Protein AF-A0A5S9R4Y1-F1 (afdb_monomer)

Foldseek 3Di:
DDKDKDWPDPDWDDDPPDIDDDDPDFDKIKTKIFDADPVRHTPDMDIDIDGQEDLPPDPCFEEEEAEEVQVLVVLLVCCQACRHNVHAYFAQFDQPLLRHHYRYYHLDALCQLFPAALDLPLFHHLQKDFPPAALQQEPEEQSLQLLLQDPCVPPSRNHGNVCVQCLNGPDDDGQADNSSHGPDDDFQRWYAYSVDDPQQRIWGDHRPDTDRDPRGGDMAGAPQSSCVNSVSRVVVPDGLAYEYEHQCSLDVPHDDPVSVVVSVVSVVRNVVNVCVNPQQRAYEYEQAEAWAPQVLCPPPPDGRVNSLVSSVVSLVVCCVVQVDPVNVVSNYHYYYNYVQFDNVQAPGGRHGHPPRRSSSSNVRD

pLDDT: mean 88.61, std 14.56, range [38.16, 98.88]

Radius of gyration: 23.77 Å; Cα contacts (8 Å, |Δi|>4): 749; chains: 1; bounding box: 47×53×80 Å

Nearest PDB structures (foldseek):
  8gul-assembly1_B  TM=5.501E-01  e=2.894E-01  Vibrio campbellii ATCC BAA-1116
  8rha-assembly1_A  TM=4.706E-01  e=1.725E+00  Homo sapiens
  6xio-assembly1_A  TM=3.570E-01  e=9.320E-01  Methanosarcinales archaeon
  3tfo-assembly1_D  TM=3.916E-01  e=5.553E+00  Sinorhizobium meliloti 1021
  2fr0-assembly1_A  TM=3.056E-01  e=2.495E+00  Saccharopolyspora erythraea

Sequence (365 aa):
MEVVIAGPDSDSISDAEYWQYTPRNPGSFTLSITVKDRTGIALESASRPVFVLAVPSSSDLRHLSIGDSITRAGNYAEFAVVCVLGGKLVGTRTYDGGIISQEGRGGWTLNSYITRIARPEGGDSPFLFPLGVEGDKFLGNTSFWKDVTAADPRGYDYSGFQMIARGWRTMGNYHFNAQGYPNSPASGDVIVDPNLMAEEQWQQYNGSGWQVMMPPPNVEVSFAKYIDRYSSAFGGRGPTSISIMLGTVDFLSALSDESWSIYKTQLDAMISSIREWDPEVPIILIGSPSGAPAAMWADQKVDGADFDRRMLQHSQRLYGAFDTPECLANGIHVISFLGVVSGDNMADYVHPEVPEGHDQMGPWL

InterPro domains:
  IPR036514 SGNH hydrolase superfamily [G3DSA:3.40.50.1110] (157-364)

Structure (mmCIF, N/CA/C/O backbone):
data_AF-A0A5S9R4Y1-F1
#
_entry.id   AF-A0A5S9R4Y1-F1
#
loop_
_atom_site.group_PDB
_atom_site.id
_atom_site.type_symbol
_atom_site.label_atom_id
_atom_site.label_alt_id
_atom_site.label_comp_id
_atom_site.label_asym_id
_atom_site.label_entity_id
_atom_site.label_seq_id
_atom_site.pdbx_PDB_ins_code
_atom_site.Cartn_x
_atom_site.Cartn_y
_atom_site.Cartn_z
_atom_site.occupancy
_atom_site.B_iso_or_equiv
_atom_site.auth_seq_id
_atom_site.auth_comp_id
_atom_site.auth_asym_id
_atom_site.auth_atom_id
_atom_site.pdbx_PDB_model_num
ATOM 1 N N . MET A 1 1 ? -3.571 -18.741 49.446 1.00 43.94 1 MET A N 1
ATOM 2 C CA . MET A 1 1 ? -4.502 -17.949 48.627 1.00 43.94 1 MET A CA 1
ATOM 3 C C . MET A 1 1 ? -4.696 -18.769 47.379 1.00 43.94 1 MET A C 1
ATOM 5 O O . MET A 1 1 ? -3.696 -19.165 46.794 1.00 43.94 1 MET A O 1
ATOM 9 N N . GLU A 1 2 ? -5.926 -19.160 47.090 1.00 39.72 2 GLU A N 1
ATOM 10 C CA . GLU A 1 2 ? -6.240 -20.034 45.961 1.00 39.72 2 GLU A CA 1
ATOM 11 C C . GLU A 1 2 ? -6.931 -19.174 44.905 1.00 39.72 2 GLU A C 1
ATOM 13 O O . GLU A 1 2 ? -7.919 -18.500 45.207 1.00 39.72 2 GLU A O 1
ATOM 18 N N . VAL A 1 3 ? -6.377 -19.128 43.696 1.00 42.50 3 VAL A N 1
ATOM 19 C CA . VAL A 1 3 ? -7.008 -18.446 42.563 1.00 42.50 3 VAL A CA 1
ATOM 20 C C . VAL A 1 3 ? -7.790 -19.500 41.801 1.00 42.50 3 VAL A C 1
ATOM 22 O O . VAL A 1 3 ? -7.208 -20.441 41.269 1.00 42.50 3 VAL A O 1
ATOM 25 N N . VAL A 1 4 ? -9.112 -19.356 41.783 1.00 48.88 4 VAL A N 1
ATOM 26 C CA . VAL A 1 4 ? -10.004 -20.239 41.032 1.00 48.88 4 VAL A CA 1
ATOM 27 C C . VAL A 1 4 ? -10.490 -19.464 39.817 1.00 48.88 4 VAL A C 1
ATOM 29 O O . VAL A 1 4 ? -11.161 -18.438 39.952 1.00 48.88 4 VAL A O 1
ATOM 32 N N . ILE A 1 5 ? -10.134 -19.955 38.635 1.00 49.16 5 ILE A N 1
ATOM 33 C CA . ILE A 1 5 ? -10.644 -19.475 37.351 1.00 49.16 5 ILE A CA 1
ATOM 34 C C . ILE A 1 5 ? -11.661 -20.517 36.890 1.00 49.16 5 ILE A C 1
ATOM 36 O O . ILE A 1 5 ? -11.374 -21.709 36.912 1.00 49.16 5 ILE A O 1
ATOM 40 N N . ALA A 1 6 ? -12.875 -20.094 36.548 1.00 48.38 6 ALA A N 1
ATOM 41 C CA . ALA A 1 6 ? -13.934 -21.005 36.122 1.00 48.38 6 ALA A CA 1
ATOM 42 C C . ALA A 1 6 ? -14.500 -20.561 34.772 1.00 48.38 6 ALA A C 1
ATOM 44 O O . ALA A 1 6 ? -14.806 -19.384 34.577 1.00 48.38 6 ALA A O 1
ATOM 45 N N . GLY A 1 7 ? -14.629 -21.521 33.856 1.00 46.22 7 GLY A N 1
ATOM 46 C CA . GLY A 1 7 ? -15.339 -21.389 32.587 1.00 46.22 7 GLY A CA 1
ATOM 47 C C . 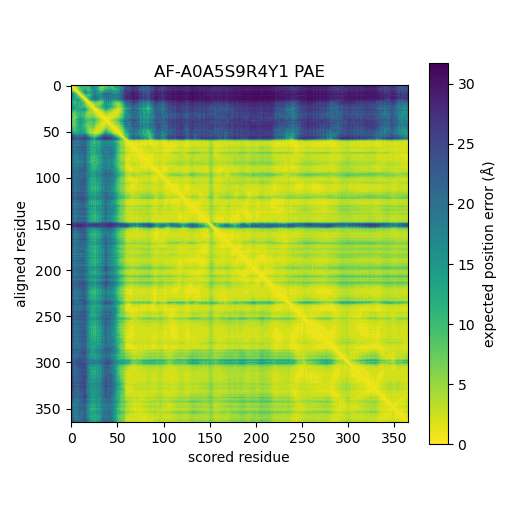GLY A 1 7 ? -16.581 -22.293 32.544 1.00 46.22 7 GLY A C 1
ATOM 48 O O . GLY A 1 7 ? -16.844 -23.016 33.506 1.00 46.22 7 GLY A O 1
ATOM 49 N N . PRO A 1 8 ? -17.352 -22.273 31.443 1.00 40.19 8 PRO A N 1
ATOM 50 C CA . PRO A 1 8 ? -18.592 -23.045 31.316 1.00 40.19 8 PRO A CA 1
ATOM 51 C C . PRO A 1 8 ? -18.390 -24.566 31.277 1.00 40.19 8 PRO A C 1
ATOM 53 O O . PRO A 1 8 ? -19.329 -25.297 31.575 1.00 40.19 8 PRO A O 1
ATOM 56 N N . ASP A 1 9 ? -17.186 -25.035 30.933 1.00 44.66 9 ASP A N 1
ATOM 57 C CA . ASP A 1 9 ? -16.875 -26.454 30.756 1.00 44.66 9 ASP A CA 1
ATOM 58 C C . ASP A 1 9 ? -15.723 -26.893 31.671 1.00 44.66 9 ASP A C 1
ATOM 60 O O . ASP A 1 9 ? -14.728 -26.187 31.837 1.00 44.66 9 ASP A O 1
ATOM 64 N N . SER A 1 10 ? -15.852 -28.090 32.242 1.00 43.75 10 SER A N 1
ATOM 65 C CA . SER A 1 10 ? -14.998 -28.682 33.285 1.00 43.75 10 SER A CA 1
ATOM 66 C C . SER A 1 10 ? -13.586 -29.118 32.853 1.00 43.75 10 SER A C 1
ATOM 68 O O . SER A 1 10 ? -12.909 -29.793 33.624 1.00 43.75 10 SER A O 1
ATOM 70 N N . ASP A 1 11 ? -13.134 -28.760 31.649 1.00 44.53 11 ASP A N 1
ATOM 71 C CA . ASP A 1 11 ? -11.927 -29.322 31.012 1.00 44.53 11 ASP A CA 1
ATOM 72 C C . ASP A 1 11 ? -10.751 -28.327 30.971 1.00 44.53 11 ASP A C 1
ATOM 74 O O . ASP A 1 11 ? -10.024 -28.223 29.982 1.00 44.53 11 ASP A O 1
ATOM 78 N N . SER A 1 12 ? -10.562 -27.550 32.032 1.00 47.06 12 SER A N 1
ATOM 79 C CA . SER A 1 12 ? -9.406 -26.664 32.168 1.00 47.06 12 SER A CA 1
ATOM 80 C C . SER A 1 12 ? -8.167 -27.407 32.669 1.00 47.06 12 SER A C 1
ATOM 82 O O . SER A 1 12 ? -8.218 -28.061 33.713 1.00 47.06 12 SER A O 1
ATOM 84 N N . ILE A 1 13 ? -7.036 -27.244 31.981 1.00 45.31 13 ILE A N 1
ATOM 85 C CA . ILE A 1 13 ? -5.726 -27.675 32.484 1.00 45.31 13 ILE A CA 1
ATOM 86 C C . ILE A 1 13 ? -5.200 -26.557 33.386 1.00 45.31 13 ILE A C 1
ATOM 88 O O . ILE A 1 13 ? -4.995 -25.434 32.925 1.00 45.31 13 ILE A O 1
ATOM 92 N N . SER A 1 14 ? -5.014 -26.856 34.671 1.00 42.84 14 SER A N 1
ATOM 93 C CA . SER A 1 14 ? -4.337 -25.960 35.606 1.00 42.84 14 SER A CA 1
ATOM 94 C C . SER A 1 14 ? -2.875 -26.384 35.737 1.00 42.84 14 SER A C 1
ATOM 96 O O . SER A 1 14 ? -2.596 -27.400 36.376 1.00 42.84 14 SER A O 1
ATOM 98 N N . ASP A 1 15 ? -1.955 -25.602 35.179 1.00 43.81 15 ASP A N 1
ATOM 99 C CA . ASP A 1 15 ? -0.564 -25.584 35.636 1.00 43.81 15 ASP A CA 1
ATOM 100 C C . ASP A 1 15 ? -0.350 -24.353 36.525 1.00 43.81 15 ASP A C 1
ATOM 102 O O . ASP A 1 15 ? -1.115 -23.389 36.480 1.00 43.81 15 ASP A O 1
ATOM 106 N N . ALA A 1 16 ? 0.670 -24.393 37.383 1.00 44.38 16 ALA A N 1
ATOM 107 C CA . ALA A 1 16 ? 0.873 -23.428 38.469 1.00 44.38 16 ALA A CA 1
ATOM 108 C C . ALA A 1 16 ? 1.059 -21.954 38.031 1.00 44.38 16 ALA A C 1
ATOM 110 O O . ALA A 1 16 ? 1.088 -21.077 38.894 1.00 44.38 16 ALA A O 1
ATOM 111 N N . GLU A 1 17 ? 1.170 -21.671 36.728 1.00 42.69 17 GLU A N 1
ATOM 112 C CA . GLU A 1 17 ? 1.500 -20.344 36.190 1.00 42.69 17 GLU A CA 1
ATOM 113 C C . GLU A 1 17 ? 0.505 -19.796 35.149 1.00 42.69 17 GLU A C 1
ATOM 115 O O . GLU A 1 17 ? 0.475 -18.586 34.939 1.00 42.69 17 GLU A O 1
ATOM 120 N N . TYR A 1 18 ? -0.341 -20.622 34.519 1.00 38.16 18 TYR A N 1
ATOM 121 C CA . TYR A 1 18 ? -1.322 -20.148 33.532 1.00 38.16 18 TYR A CA 1
ATOM 122 C C . TYR A 1 18 ? -2.533 -21.079 33.400 1.00 38.16 18 TYR A C 1
ATOM 124 O O . TYR A 1 18 ? -2.475 -22.272 33.695 1.00 38.16 18 TYR A O 1
ATOM 132 N N . TRP A 1 19 ? -3.646 -20.503 32.938 1.00 48.84 19 TRP A N 1
ATOM 133 C CA . TRP A 1 19 ? -4.876 -21.209 32.583 1.00 48.84 19 TRP A CA 1
ATOM 134 C C . TRP A 1 19 ? -5.124 -21.081 31.083 1.00 48.84 19 TRP A C 1
ATOM 136 O O . TRP A 1 19 ? -5.099 -19.976 30.545 1.00 48.84 19 TRP A O 1
ATOM 146 N N . GLN A 1 20 ? -5.409 -22.203 30.420 1.00 47.22 20 GLN A N 1
ATOM 147 C CA . GLN A 1 20 ? -5.766 -22.235 29.004 1.00 47.22 20 GLN A CA 1
ATOM 148 C C . GLN A 1 20 ? -7.175 -22.815 28.834 1.00 47.22 20 GLN A C 1
ATOM 150 O O . GLN A 1 20 ? -7.463 -23.924 29.283 1.00 47.22 20 GLN A O 1
ATOM 155 N N . TYR A 1 21 ? -8.051 -22.067 28.162 1.00 56.88 21 TYR A N 1
ATOM 156 C CA . TYR A 1 21 ? -9.374 -22.520 27.730 1.00 56.88 21 TYR A CA 1
ATOM 157 C C . TYR A 1 21 ? -9.508 -22.279 26.228 1.00 56.88 21 TYR A C 1
ATOM 159 O O . TYR A 1 21 ? -9.335 -21.155 25.761 1.00 56.88 21 TYR A O 1
ATOM 167 N N . THR A 1 22 ? -9.819 -23.333 25.474 1.00 57.44 22 THR A N 1
ATOM 168 C CA . THR A 1 22 ? -10.151 -23.236 24.049 1.00 57.44 22 THR A CA 1
ATOM 169 C C . THR A 1 22 ? -11.656 -23.450 23.898 1.00 57.44 22 THR A C 1
ATOM 171 O O . THR A 1 22 ? -12.126 -24.580 24.064 1.00 57.44 22 THR A O 1
ATOM 174 N N . PRO A 1 23 ? -12.429 -22.392 23.606 1.00 60.16 23 PRO A N 1
ATOM 175 C CA . PRO A 1 23 ? -13.863 -22.510 23.396 1.00 60.16 23 PRO A CA 1
ATOM 176 C C . PRO A 1 23 ? -14.155 -23.460 22.232 1.00 60.16 23 PRO A C 1
ATOM 178 O O . PRO A 1 23 ? -13.561 -23.345 21.161 1.00 60.16 23 PRO A O 1
ATOM 181 N N . ARG A 1 24 ? -15.083 -24.401 22.429 1.00 64.44 24 ARG A N 1
ATOM 182 C CA . ARG A 1 24 ? -15.477 -25.359 21.378 1.00 64.44 24 ARG A CA 1
ATOM 183 C C . ARG A 1 24 ? -16.539 -24.806 20.434 1.00 64.44 24 ARG A C 1
ATOM 185 O O . ARG A 1 24 ? -16.716 -25.345 19.348 1.00 64.44 24 ARG A O 1
ATOM 192 N N . ASN A 1 25 ? -17.247 -23.758 20.855 1.00 65.62 25 ASN A N 1
ATOM 193 C CA . ASN A 1 25 ? -18.328 -23.147 20.099 1.00 65.62 25 ASN A CA 1
ATOM 194 C C . ASN A 1 25 ? -18.278 -21.615 20.204 1.00 65.62 25 ASN A C 1
ATOM 196 O O . ASN A 1 25 ? -17.854 -21.085 21.233 1.00 65.62 25 ASN A O 1
ATOM 200 N N . PRO A 1 26 ? -18.776 -20.911 19.179 1.00 71.88 26 PRO A N 1
ATOM 201 C CA . PRO A 1 26 ? -19.101 -19.495 19.252 1.00 71.88 26 PRO A CA 1
ATOM 202 C C . PRO A 1 26 ? -20.114 -19.192 20.357 1.00 71.88 26 PRO A C 1
ATOM 204 O O . PRO A 1 26 ? -21.026 -19.981 20.606 1.00 71.88 26 PRO A O 1
ATOM 207 N N . GLY A 1 27 ? -19.996 -18.029 20.985 1.00 73.88 27 GLY A N 1
ATOM 208 C CA . GLY A 1 27 ? -20.902 -17.594 22.036 1.00 73.88 27 GLY A CA 1
ATOM 209 C C . GLY A 1 27 ? -20.365 -16.423 22.848 1.00 73.88 27 GLY A C 1
ATOM 210 O O . GLY A 1 27 ? -19.233 -15.975 22.679 1.00 73.88 27 GLY A O 1
ATOM 211 N N . SER A 1 28 ? -21.206 -15.927 23.749 1.00 66.25 28 SER A N 1
ATOM 212 C CA . SER A 1 28 ? -20.777 -15.032 24.818 1.00 66.25 28 SER A CA 1
ATOM 213 C C . SER A 1 28 ? -20.524 -15.866 26.066 1.00 66.25 28 SER A C 1
ATOM 215 O O . SER A 1 28 ? -21.380 -16.643 26.491 1.00 66.25 28 SER A O 1
ATOM 217 N N . PHE A 1 29 ? -19.343 -15.703 26.636 1.00 73.44 29 PHE A N 1
ATOM 218 C CA . PHE A 1 29 ? -18.883 -16.398 27.822 1.00 73.44 29 PHE A CA 1
ATOM 219 C C . PHE A 1 29 ? -18.552 -15.366 28.885 1.00 73.44 29 PHE A C 1
ATOM 221 O O . PHE A 1 29 ? -17.989 -14.321 28.584 1.00 73.44 29 PHE A O 1
ATOM 228 N N . THR A 1 30 ? -18.863 -15.647 30.142 1.00 69.75 30 THR A N 1
ATOM 229 C CA . THR A 1 30 ? -18.368 -14.821 31.243 1.00 69.75 30 THR A CA 1
ATOM 230 C C . THR A 1 30 ? -17.099 -15.467 31.766 1.00 69.75 30 THR A C 1
ATOM 232 O O . THR A 1 30 ? -17.157 -16.557 32.332 1.00 69.75 30 THR A O 1
ATOM 235 N N . LEU A 1 31 ? -15.959 -14.806 31.578 1.00 71.12 31 LEU A N 1
ATOM 236 C CA . LEU A 1 31 ? -14.730 -15.183 32.261 1.00 71.12 31 LEU A CA 1
ATOM 237 C C . LEU A 1 31 ? -14.759 -14.561 33.653 1.00 71.12 31 LEU A C 1
ATOM 239 O O . LEU A 1 31 ? -14.795 -13.334 33.777 1.00 71.12 31 LEU A O 1
ATOM 243 N N . SER A 1 32 ? -14.726 -15.402 34.683 1.00 66.94 32 SER A N 1
ATOM 244 C CA . SER A 1 32 ? -14.658 -14.975 36.078 1.00 66.94 32 SER A CA 1
ATOM 245 C C . SER A 1 32 ? -13.340 -15.414 36.703 1.00 66.94 32 SER A C 1
ATOM 247 O O . SER A 1 32 ? -12.980 -16.592 36.674 1.00 66.94 32 SER A O 1
ATOM 249 N N . ILE A 1 33 ? -12.643 -14.456 37.308 1.00 72.94 33 ILE A N 1
ATOM 250 C CA . ILE A 1 33 ? -11.485 -14.703 38.164 1.00 72.94 33 ILE A CA 1
ATOM 251 C C . ILE A 1 33 ? -11.945 -14.457 39.598 1.00 72.94 33 ILE A C 1
ATOM 253 O O . ILE A 1 33 ? -12.487 -13.389 39.904 1.00 72.94 33 ILE A O 1
ATOM 257 N N . THR A 1 34 ? -11.755 -15.439 40.478 1.00 72.00 34 THR A N 1
ATOM 258 C CA . THR A 1 34 ? -12.079 -15.320 41.903 1.00 72.00 34 THR A CA 1
ATOM 259 C C . THR A 1 34 ? -10.866 -15.698 42.742 1.00 72.00 34 THR A C 1
ATOM 261 O O . THR A 1 34 ? -10.330 -16.802 42.634 1.00 72.00 34 THR A O 1
ATOM 264 N N . VAL A 1 35 ? -10.459 -14.795 43.628 1.00 70.50 35 VAL A N 1
ATOM 265 C CA . VAL A 1 35 ? -9.403 -15.041 44.610 1.00 70.50 35 VAL A CA 1
ATOM 266 C C . VAL A 1 35 ? -10.056 -15.476 45.911 1.00 70.50 35 VAL A C 1
ATOM 268 O O . VAL A 1 35 ? -10.910 -14.764 46.438 1.00 70.50 35 VAL A O 1
ATOM 271 N N . LYS A 1 36 ? -9.672 -16.638 46.440 1.00 71.38 36 LYS A N 1
ATOM 272 C CA . LYS A 1 36 ? -10.208 -17.191 47.688 1.00 71.38 36 LYS A CA 1
ATOM 273 C C . LYS A 1 36 ? -9.146 -17.249 48.780 1.00 71.38 36 LYS A C 1
ATOM 275 O O . LYS A 1 36 ? -7.951 -17.462 48.534 1.00 71.38 36 LYS A O 1
ATOM 280 N N . ASP A 1 37 ? -9.588 -17.067 50.017 1.00 70.62 37 ASP A N 1
ATOM 281 C CA . ASP A 1 37 ? -8.760 -17.328 51.183 1.00 70.62 37 ASP A CA 1
ATOM 282 C C . ASP A 1 37 ? -8.578 -18.837 51.417 1.00 70.62 37 ASP A C 1
ATOM 284 O O . ASP A 1 37 ? -9.131 -19.687 50.723 1.00 70.62 37 ASP A O 1
ATOM 288 N N . ARG A 1 38 ? -7.783 -19.183 52.433 1.00 70.56 38 ARG A N 1
ATOM 289 C CA . ARG A 1 38 ? -7.500 -20.581 52.799 1.00 70.56 38 ARG A CA 1
ATOM 290 C C . ARG A 1 38 ? -8.718 -21.370 53.305 1.00 70.56 38 ARG A C 1
ATOM 292 O O . ARG A 1 38 ? -8.591 -22.565 53.540 1.00 70.56 38 ARG A O 1
ATOM 299 N N . THR A 1 39 ? -9.844 -20.706 53.553 1.00 75.69 39 THR A N 1
ATOM 300 C CA . THR A 1 39 ? -11.107 -21.322 53.984 1.00 75.69 39 THR A CA 1
ATOM 301 C C . THR A 1 39 ? -12.091 -21.494 52.824 1.00 75.69 39 THR A C 1
ATOM 303 O O . THR A 1 39 ? -13.174 -22.041 53.018 1.00 75.69 39 THR A O 1
ATOM 306 N N . GLY A 1 40 ? -11.709 -21.067 51.613 1.00 69.69 40 GLY A N 1
ATOM 307 C CA . GLY A 1 40 ? -12.541 -21.113 50.414 1.00 69.69 40 GLY A CA 1
ATOM 308 C C . GLY A 1 40 ? -13.476 -19.909 50.259 1.00 69.69 40 GLY A C 1
ATOM 309 O O . GLY A 1 40 ? -14.282 -19.894 49.327 1.00 69.69 40 GLY A O 1
ATOM 310 N N . ILE A 1 41 ? -13.376 -18.896 51.128 1.00 76.94 41 ILE A N 1
ATOM 311 C CA . ILE A 1 41 ? -14.174 -17.668 51.036 1.00 76.94 41 ILE A CA 1
ATOM 312 C C . ILE A 1 41 ? -13.573 -16.771 49.955 1.00 76.94 41 ILE A C 1
ATOM 314 O O . ILE A 1 41 ? -12.372 -16.508 49.957 1.00 76.94 41 ILE A O 1
ATOM 318 N N . ALA A 1 42 ? -14.409 -16.289 49.033 1.00 76.88 42 ALA A N 1
ATOM 319 C CA . ALA A 1 42 ? -13.994 -15.323 48.023 1.00 76.88 42 ALA A CA 1
ATOM 320 C C . ALA A 1 42 ? -13.600 -13.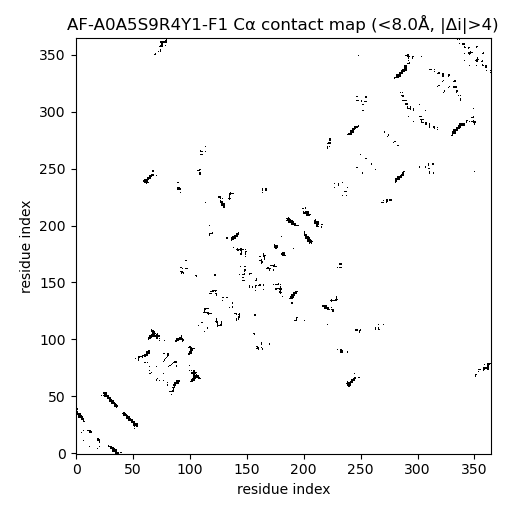994 48.686 1.00 76.88 42 ALA A C 1
ATOM 322 O O . ALA A 1 42 ? -14.401 -13.380 49.388 1.00 76.88 42 ALA A O 1
ATOM 323 N N . LEU A 1 43 ? -12.363 -13.569 48.453 1.00 81.38 43 LEU A N 1
ATOM 324 C CA . LEU A 1 43 ? -11.821 -12.279 48.870 1.00 81.38 43 LEU A CA 1
ATOM 325 C C . LEU A 1 43 ? -12.092 -11.207 47.815 1.00 81.38 43 LEU A C 1
ATOM 327 O O . LEU A 1 43 ? -12.413 -10.075 48.159 1.00 81.38 43 LEU A O 1
ATOM 331 N N . GLU A 1 44 ? -11.984 -11.577 46.539 1.00 78.25 44 GLU A N 1
ATOM 332 C CA . GLU A 1 44 ? -12.181 -10.669 45.415 1.00 78.25 44 GLU A CA 1
ATOM 333 C C . GLU A 1 44 ? -12.635 -11.445 44.178 1.00 78.25 44 GLU A C 1
ATOM 335 O O . GLU A 1 44 ? -12.286 -12.618 44.001 1.00 78.25 44 GLU A O 1
ATOM 340 N N . SER A 1 45 ? -13.429 -10.807 43.318 1.00 79.44 45 SER A N 1
ATOM 341 C CA . SER A 1 45 ? -13.783 -11.379 42.026 1.00 79.44 45 SER A CA 1
ATOM 342 C C . SER A 1 45 ? -13.940 -10.304 40.965 1.00 79.44 45 SER A C 1
ATOM 344 O O . SER A 1 45 ? -14.554 -9.266 41.202 1.00 79.44 45 SER A O 1
ATOM 346 N N . ALA A 1 46 ? -13.422 -10.595 39.777 1.00 74.25 46 ALA A N 1
ATOM 347 C CA . ALA A 1 46 ? -13.653 -9.823 38.569 1.00 74.25 46 ALA A CA 1
ATOM 348 C C . ALA A 1 46 ? -14.318 -10.725 37.530 1.00 74.25 46 ALA A C 1
ATOM 350 O O . ALA A 1 46 ? -14.063 -11.929 37.479 1.00 74.25 46 ALA A O 1
ATOM 351 N N . SER A 1 47 ? -15.193 -10.153 36.708 1.00 70.88 47 SER A N 1
ATOM 352 C CA . SER A 1 47 ? -15.810 -10.868 35.593 1.00 70.88 47 SER A CA 1
ATOM 353 C C . SER A 1 47 ? -15.843 -9.989 34.354 1.00 70.88 47 SER A C 1
ATOM 355 O O . SER A 1 47 ? -16.131 -8.794 34.446 1.00 70.88 47 SER A O 1
ATOM 357 N N . ARG A 1 48 ? -15.543 -10.576 33.196 1.00 65.19 48 ARG A N 1
ATOM 358 C CA . ARG A 1 48 ? -15.593 -9.902 31.896 1.00 65.19 48 ARG A CA 1
ATOM 359 C C . ARG A 1 48 ? -16.297 -10.790 30.871 1.00 65.19 48 ARG A C 1
ATOM 361 O O . ARG A 1 48 ? -16.079 -12.003 30.881 1.00 65.19 48 ARG A O 1
ATOM 368 N N . PRO A 1 49 ? -17.134 -10.213 29.993 1.00 62.12 49 PRO A N 1
ATOM 369 C CA . PRO A 1 49 ? -17.635 -10.947 28.848 1.00 62.12 49 PRO A CA 1
ATOM 370 C C . PRO A 1 49 ? -16.479 -11.218 27.877 1.00 62.12 49 PRO A C 1
ATOM 372 O O . PRO A 1 49 ? -15.699 -10.325 27.556 1.00 62.12 49 PRO A O 1
ATOM 375 N N . VAL A 1 50 ? -16.393 -12.455 27.413 1.00 67.81 50 VAL A N 1
ATOM 376 C CA . VAL A 1 50 ? -15.533 -12.926 26.333 1.00 67.81 50 VAL A CA 1
ATOM 377 C C . VAL A 1 50 ? -16.456 -13.370 25.213 1.00 67.81 50 VAL A C 1
ATOM 379 O O . VAL A 1 50 ? -17.318 -14.226 25.408 1.00 67.81 50 VAL A O 1
ATOM 382 N N . PHE A 1 51 ? -16.302 -12.772 24.040 1.00 60.12 51 PHE A N 1
ATOM 383 C CA . PHE A 1 51 ? -17.063 -13.155 22.860 1.00 60.12 51 PHE A CA 1
ATOM 384 C C . PHE A 1 51 ? -16.190 -14.041 21.987 1.00 60.12 51 PHE A C 1
ATOM 386 O O . PHE A 1 51 ? -15.103 -13.647 21.579 1.00 60.12 51 PHE A O 1
ATOM 393 N N . VAL A 1 52 ? -16.675 -15.242 21.706 1.00 66.44 52 VAL A N 1
ATOM 394 C CA . VAL A 1 52 ? -16.076 -16.142 20.726 1.00 66.44 52 VAL A CA 1
ATOM 395 C C . VAL A 1 52 ? -16.982 -16.086 19.521 1.00 66.44 52 VAL A C 1
ATOM 397 O O . VAL A 1 52 ? -18.147 -16.482 19.587 1.00 66.44 52 VAL A O 1
ATOM 400 N N . LEU A 1 53 ? -16.477 -15.544 18.428 1.00 61.03 53 LEU A N 1
ATOM 401 C CA . LEU A 1 53 ? -17.259 -15.417 17.215 1.00 61.03 53 LEU A CA 1
ATOM 402 C C . LEU A 1 53 ? -17.111 -16.682 16.377 1.00 61.03 53 LEU A C 1
ATOM 404 O O . LEU A 1 53 ? -16.057 -17.317 16.336 1.00 61.03 53 LEU A O 1
ATOM 408 N N . ALA A 1 54 ? -18.204 -17.065 15.720 1.00 61.53 54 ALA A N 1
ATOM 409 C CA . ALA A 1 54 ? -18.141 -18.057 14.669 1.00 61.53 54 ALA A CA 1
ATOM 410 C C . ALA A 1 54 ? -17.389 -17.391 13.536 1.00 61.53 54 ALA A C 1
ATOM 412 O O . ALA A 1 54 ? -17.936 -16.475 12.929 1.00 61.53 54 ALA A O 1
ATOM 413 N N . VAL A 1 55 ? -16.164 -17.834 13.266 1.00 58.78 55 VAL A N 1
ATOM 414 C CA . VAL A 1 55 ? -15.483 -17.468 12.028 1.00 58.78 55 VAL A CA 1
ATOM 415 C C . VAL A 1 55 ? -16.421 -17.899 10.898 1.00 58.78 55 VAL A C 1
ATOM 417 O O . VAL A 1 55 ? -16.699 -19.101 10.787 1.00 58.78 55 VAL A O 1
ATOM 420 N N . PRO A 1 56 ? -16.989 -16.971 10.106 1.00 59.12 56 PRO A N 1
ATOM 421 C CA . PRO A 1 56 ? -17.860 -17.342 9.005 1.00 59.12 56 PRO A CA 1
ATOM 422 C C . PRO A 1 56 ? -17.071 -18.268 8.080 1.00 59.12 56 PRO A C 1
ATOM 424 O O . PRO A 1 56 ? -16.069 -17.869 7.497 1.00 59.12 56 PRO A O 1
ATOM 427 N N . SER A 1 57 ? -17.491 -19.528 7.958 1.00 53.59 57 SER A N 1
ATOM 428 C CA . SER A 1 57 ? -16.709 -20.588 7.301 1.00 53.59 57 SER A CA 1
ATOM 429 C C . SER A 1 57 ? -16.595 -20.442 5.776 1.00 53.59 57 SER A C 1
ATOM 431 O O . SER A 1 57 ? -16.110 -21.347 5.098 1.00 53.59 57 SER A O 1
ATOM 433 N N . SER A 1 58 ? -17.059 -19.323 5.217 1.00 52.69 58 SER A N 1
ATOM 434 C CA . SER A 1 58 ? -17.255 -19.143 3.782 1.00 52.69 58 SER A CA 1
ATOM 435 C C . SER A 1 58 ? -17.086 -17.705 3.294 1.00 52.69 58 SER A C 1
ATOM 437 O O . SER A 1 58 ? -17.603 -17.397 2.217 1.00 52.69 58 SER A O 1
ATOM 439 N N . SER A 1 59 ? -16.463 -16.792 4.050 1.00 60.38 59 SER A N 1
ATOM 440 C CA . SER A 1 59 ? -16.326 -15.436 3.519 1.00 60.38 59 SER A CA 1
ATOM 441 C C . SER A 1 59 ? -15.290 -15.447 2.389 1.00 60.38 59 SER A C 1
ATOM 443 O O . SER A 1 59 ? -14.117 -15.768 2.560 1.00 60.38 59 SER A O 1
ATOM 445 N N . ASP A 1 60 ? -15.740 -15.103 1.182 1.00 85.44 60 ASP A N 1
ATOM 446 C CA . ASP A 1 60 ? -14.864 -14.838 0.038 1.00 85.44 60 ASP A CA 1
ATOM 447 C C . ASP A 1 60 ? -14.080 -13.519 0.225 1.00 85.44 60 ASP A C 1
ATOM 449 O O . ASP A 1 60 ? -13.473 -13.020 -0.722 1.00 85.44 60 ASP A O 1
ATOM 453 N N . LEU A 1 61 ? -14.089 -12.962 1.445 1.00 92.19 61 LEU A N 1
ATOM 454 C CA . LEU A 1 61 ? -13.469 -11.707 1.825 1.00 92.19 61 LEU A CA 1
ATOM 455 C C . LEU A 1 61 ? -11.948 -11.819 1.704 1.00 92.19 61 LEU A C 1
ATOM 457 O O . LEU A 1 61 ? -11.289 -12.532 2.463 1.00 92.19 61 LEU A O 1
ATOM 461 N N . ARG A 1 62 ? -11.392 -11.085 0.745 1.00 95.56 62 ARG A N 1
ATOM 462 C CA . ARG A 1 62 ? -9.955 -10.884 0.551 1.00 95.56 62 ARG A CA 1
ATOM 463 C C . ARG A 1 62 ? -9.684 -9.397 0.689 1.00 95.56 62 ARG A C 1
ATOM 465 O O . ARG A 1 62 ? -9.983 -8.640 -0.228 1.00 95.56 62 ARG A O 1
ATOM 472 N N . HIS A 1 63 ? -9.180 -8.976 1.835 1.00 97.44 63 HIS A N 1
ATOM 473 C CA . HIS A 1 63 ? -8.976 -7.566 2.123 1.00 97.44 63 HIS A CA 1
ATOM 474 C C . HIS A 1 63 ? -7.528 -7.159 1.855 1.00 97.44 63 HIS A C 1
ATOM 476 O O . HIS A 1 63 ? -6.605 -7.817 2.333 1.00 97.44 63 HIS A O 1
ATOM 482 N N . LEU A 1 64 ? -7.327 -6.075 1.109 1.00 98.50 64 LEU A N 1
ATOM 483 C CA . LEU A 1 64 ? -6.019 -5.444 0.947 1.00 98.50 64 LEU A CA 1
ATOM 484 C C . LEU A 1 64 ? -5.972 -4.148 1.757 1.00 98.50 64 LEU A C 1
ATOM 486 O O . LEU A 1 64 ? -6.734 -3.227 1.478 1.00 98.50 64 LEU A O 1
ATOM 490 N N . SER A 1 65 ? -5.021 -4.038 2.681 1.00 98.38 65 SER A N 1
ATOM 491 C CA . SER A 1 65 ? -4.716 -2.774 3.357 1.00 98.38 65 SER A CA 1
ATOM 492 C C . SER A 1 65 ? -3.504 -2.097 2.722 1.00 98.38 65 SER A C 1
ATOM 494 O O . SER A 1 65 ? -2.440 -2.706 2.594 1.00 98.38 65 SER A O 1
ATOM 496 N N . ILE A 1 66 ? -3.654 -0.826 2.351 1.00 98.69 66 ILE A N 1
ATOM 497 C CA . ILE A 1 66 ? -2.600 0.048 1.823 1.00 98.69 66 ILE A CA 1
ATOM 498 C C . ILE A 1 66 ? -2.311 1.127 2.866 1.00 98.69 66 ILE A C 1
ATOM 500 O O . ILE A 1 66 ? -3.233 1.758 3.386 1.00 98.69 66 ILE A O 1
ATOM 504 N N . GLY A 1 67 ? -1.042 1.363 3.191 1.00 97.75 67 GLY A N 1
ATOM 505 C CA . GLY A 1 67 ? -0.711 2.440 4.120 1.00 97.75 67 GLY A CA 1
ATOM 506 C C . GLY A 1 67 ? 0.740 2.516 4.555 1.00 97.75 67 GLY A C 1
ATOM 507 O O . GLY A 1 67 ? 1.651 2.045 3.869 1.00 97.75 67 GLY A O 1
ATOM 508 N N . ASP A 1 68 ? 0.946 3.142 5.706 1.00 95.56 68 ASP A N 1
ATOM 509 C CA . ASP A 1 68 ? 2.263 3.431 6.262 1.00 95.56 68 ASP A CA 1
ATOM 510 C C . ASP A 1 68 ? 2.784 2.310 7.194 1.00 95.56 68 ASP A C 1
ATOM 512 O O . ASP A 1 68 ? 2.549 1.118 6.963 1.00 95.56 68 ASP A O 1
ATOM 516 N N . SER A 1 69 ? 3.542 2.671 8.235 1.00 94.06 69 SER A N 1
ATOM 517 C CA . SER A 1 69 ? 4.062 1.765 9.263 1.00 94.06 69 SER A CA 1
ATOM 518 C C . SER A 1 69 ? 2.973 1.118 10.120 1.00 94.06 69 SER A C 1
ATOM 520 O O . SER A 1 69 ? 3.165 -0.024 10.536 1.00 94.06 69 SER A O 1
ATOM 522 N N . ILE A 1 70 ? 1.830 1.771 10.345 1.00 95.31 70 ILE A N 1
ATOM 523 C CA . ILE A 1 70 ? 0.731 1.182 11.124 1.00 95.31 70 ILE A CA 1
ATOM 524 C C . ILE A 1 70 ? 0.063 0.079 10.290 1.00 95.31 70 ILE A C 1
ATOM 526 O O . ILE A 1 70 ? -0.131 -1.042 10.762 1.00 95.31 70 ILE A O 1
ATOM 530 N N . THR A 1 71 ? -0.189 0.333 9.001 1.00 96.50 71 THR A N 1
ATOM 531 C CA . THR A 1 71 ? -0.639 -0.713 8.062 1.00 96.50 71 THR A CA 1
ATOM 532 C C . THR A 1 71 ? 0.412 -1.795 7.862 1.00 96.50 71 THR A C 1
ATOM 534 O O . THR A 1 71 ? 0.075 -2.947 7.627 1.00 96.50 71 THR A O 1
ATOM 537 N N . ARG A 1 72 ? 1.700 -1.467 7.975 1.00 94.06 72 ARG A N 1
ATOM 538 C CA . ARG A 1 72 ? 2.773 -2.461 7.892 1.00 94.06 72 ARG A CA 1
ATOM 539 C C . ARG A 1 72 ? 2.773 -3.429 9.075 1.00 94.06 72 ARG A C 1
ATOM 541 O O . ARG A 1 72 ? 3.146 -4.580 8.851 1.00 94.06 72 ARG A O 1
ATOM 548 N N . ALA A 1 73 ? 2.420 -2.983 10.280 1.00 91.44 73 ALA A N 1
ATOM 549 C CA . ALA A 1 73 ? 2.206 -3.882 11.414 1.00 91.44 73 ALA A CA 1
ATOM 550 C C . ALA A 1 73 ? 0.998 -4.790 11.134 1.00 91.44 73 ALA A C 1
ATOM 552 O O . ALA A 1 73 ? 1.128 -6.009 11.143 1.00 91.44 73 ALA A O 1
ATOM 553 N N . GLY A 1 74 ? -0.132 -4.200 10.729 1.00 90.25 74 GLY A N 1
ATOM 554 C CA . GLY A 1 74 ? -1.258 -4.930 10.134 1.00 90.25 74 GLY A CA 1
ATOM 555 C C . GLY A 1 74 ? -2.215 -5.611 11.108 1.00 90.25 74 GLY A C 1
ATOM 556 O O . GLY A 1 74 ? -3.285 -6.046 10.692 1.00 90.25 74 GLY A O 1
ATOM 557 N N . ASN A 1 75 ? -1.895 -5.653 12.403 1.00 92.44 75 ASN A N 1
ATOM 558 C CA . ASN A 1 75 ? -2.683 -6.389 13.399 1.00 92.44 75 ASN A CA 1
ATOM 559 C C . ASN A 1 75 ? -4.140 -5.903 13.523 1.00 92.44 75 ASN A C 1
ATOM 561 O O . ASN A 1 75 ? -5.024 -6.696 13.826 1.00 92.44 75 ASN A O 1
ATOM 565 N N . TYR A 1 76 ? -4.429 -4.634 13.200 1.00 94.44 76 TYR A N 1
ATOM 566 C CA . TYR A 1 76 ? -5.812 -4.136 13.201 1.00 94.44 76 TYR A CA 1
ATOM 567 C C . TYR A 1 76 ? -6.645 -4.814 12.100 1.00 94.44 76 TYR A C 1
ATOM 569 O O . TYR A 1 76 ? -7.796 -5.188 12.314 1.00 94.44 76 TYR A O 1
ATOM 577 N N . ALA A 1 77 ? -6.042 -5.005 10.922 1.00 95.12 77 ALA A N 1
ATOM 578 C CA . ALA A 1 77 ? -6.673 -5.660 9.790 1.00 95.12 77 ALA A CA 1
ATOM 579 C C . ALA A 1 77 ? -6.753 -7.171 10.017 1.00 95.12 77 ALA A C 1
ATOM 581 O O . ALA A 1 77 ? -7.739 -7.792 9.632 1.00 95.12 77 ALA A O 1
ATOM 582 N N . GLU A 1 78 ? -5.755 -7.761 10.682 1.00 92.62 78 GLU A N 1
ATOM 583 C CA . GLU A 1 78 ? -5.785 -9.169 11.086 1.00 92.62 78 GLU A CA 1
ATOM 584 C C . GLU A 1 78 ? -6.975 -9.427 12.014 1.00 92.62 78 GLU A C 1
ATOM 586 O O . GLU A 1 78 ? -7.796 -10.303 11.732 1.00 92.62 78 GLU A O 1
ATOM 591 N N . PHE A 1 79 ? -7.119 -8.617 13.066 1.00 89.06 79 PHE A N 1
ATOM 592 C CA . PHE A 1 79 ? -8.231 -8.728 14.000 1.00 89.06 79 PHE A CA 1
ATOM 593 C C . PHE A 1 79 ? -9.583 -8.623 13.280 1.00 89.06 79 PHE A C 1
ATOM 595 O O . PHE A 1 79 ? -10.419 -9.523 13.385 1.00 89.06 79 PHE A O 1
ATOM 602 N N . ALA A 1 80 ? -9.792 -7.557 12.505 1.00 90.44 80 ALA A N 1
ATOM 603 C CA . ALA A 1 80 ? -11.059 -7.316 11.819 1.00 90.44 80 ALA A CA 1
ATOM 604 C C . ALA A 1 80 ? -11.374 -8.411 10.787 1.00 90.44 80 ALA A C 1
ATOM 606 O O . ALA A 1 80 ? -12.426 -9.050 10.806 1.00 90.44 80 ALA A O 1
ATOM 607 N N . VAL A 1 81 ? -10.440 -8.666 9.874 1.00 92.00 81 VAL A N 1
ATOM 608 C CA . VAL A 1 81 ? -10.703 -9.488 8.694 1.00 92.00 81 VAL A CA 1
ATOM 609 C C . VAL A 1 81 ? -10.589 -10.966 9.022 1.00 92.00 81 VAL A C 1
ATOM 611 O O . VAL A 1 81 ? -11.477 -11.729 8.651 1.00 92.00 81 VAL A O 1
ATOM 614 N N . VAL A 1 82 ? -9.521 -11.386 9.696 1.00 88.88 82 VAL A N 1
ATOM 615 C CA . VAL A 1 82 ? -9.233 -12.807 9.930 1.00 88.88 82 VAL A CA 1
ATOM 616 C C . VAL A 1 82 ? -9.982 -13.302 11.162 1.00 88.88 82 VAL A C 1
ATOM 618 O O . VAL A 1 82 ? -10.704 -14.297 11.076 1.00 88.88 82 VAL A O 1
ATOM 621 N N . CYS A 1 83 ? -9.857 -12.604 12.293 1.00 83.38 83 CYS A N 1
ATOM 622 C CA . CYS A 1 83 ? -10.413 -13.076 13.563 1.00 83.38 83 CYS A CA 1
ATOM 623 C C . CYS A 1 83 ? -11.930 -12.857 13.665 1.00 83.38 83 CYS A C 1
ATOM 625 O O . CYS A 1 83 ? -12.644 -13.753 14.118 1.00 83.38 83 CYS A O 1
ATOM 627 N N . VAL A 1 84 ? -12.433 -11.690 13.245 1.00 82.38 84 VAL A N 1
ATOM 628 C CA . VAL A 1 84 ? -13.859 -11.334 13.370 1.00 82.38 84 VAL A CA 1
ATOM 629 C C . VAL A 1 84 ? -14.669 -11.770 12.145 1.00 82.38 84 VAL A C 1
ATOM 631 O O . VAL A 1 84 ? -15.700 -12.428 12.296 1.00 82.38 84 VAL A O 1
ATOM 634 N N . LEU A 1 85 ? -14.219 -11.433 10.932 1.00 85.38 85 LEU A N 1
ATOM 635 C CA . LEU A 1 85 ? -14.981 -11.658 9.691 1.00 85.38 85 LEU A CA 1
ATOM 636 C C . LEU A 1 85 ? -14.650 -12.975 8.964 1.00 85.38 85 LEU A C 1
ATOM 638 O O . LEU A 1 85 ? -15.342 -13.347 8.010 1.00 85.38 85 LEU A O 1
ATOM 642 N N . GLY A 1 86 ? -13.607 -13.693 9.390 1.00 85.75 86 GLY A N 1
ATOM 643 C CA . GLY A 1 86 ? -13.178 -14.963 8.792 1.00 85.75 86 GLY A CA 1
ATOM 644 C C . GLY A 1 86 ? -12.705 -14.888 7.343 1.00 85.75 86 GLY A C 1
ATOM 645 O O . GLY A 1 86 ? -12.758 -15.888 6.628 1.00 85.75 86 GLY A O 1
ATOM 646 N N . GLY A 1 87 ? -12.292 -13.705 6.899 1.00 90.88 87 GLY A N 1
ATOM 647 C CA . GLY A 1 87 ? -11.672 -13.466 5.604 1.00 90.88 87 GLY A CA 1
ATOM 648 C C . GLY A 1 87 ? -10.166 -13.714 5.615 1.00 90.88 87 GLY A C 1
ATOM 649 O O . GLY A 1 87 ? -9.609 -14.372 6.494 1.00 90.88 87 GLY A O 1
ATOM 650 N N . LYS A 1 88 ? -9.490 -13.171 4.603 1.00 93.12 88 LYS A N 1
ATOM 651 C CA . LYS A 1 88 ? -8.031 -13.221 4.460 1.00 93.12 88 LYS A CA 1
ATOM 652 C C . LYS A 1 88 ? -7.481 -11.856 4.101 1.00 93.12 88 LYS A C 1
ATOM 654 O O . LYS A 1 88 ? -8.094 -11.127 3.322 1.00 93.12 88 LYS A O 1
ATOM 659 N N . LEU A 1 89 ? -6.294 -11.561 4.607 1.00 95.31 89 LEU A N 1
ATOM 660 C CA . LEU A 1 89 ? -5.516 -10.415 4.165 1.00 95.31 89 LEU A CA 1
ATOM 661 C C . LEU A 1 89 ? -4.690 -10.788 2.931 1.00 95.31 89 LEU A C 1
ATOM 663 O O . LEU A 1 89 ? -4.124 -11.880 2.863 1.00 95.31 89 LEU A O 1
ATOM 667 N N . VAL A 1 90 ? -4.644 -9.899 1.944 1.00 96.44 90 VAL A N 1
ATOM 668 C CA . VAL A 1 90 ? -3.903 -10.085 0.690 1.00 96.44 90 VAL A CA 1
ATOM 669 C C . VAL A 1 90 ? -3.017 -8.875 0.407 1.00 96.44 90 VAL A C 1
ATOM 671 O O . VAL A 1 90 ? -3.378 -7.744 0.711 1.00 96.44 90 VAL A O 1
ATOM 674 N N . GLY A 1 91 ? -1.854 -9.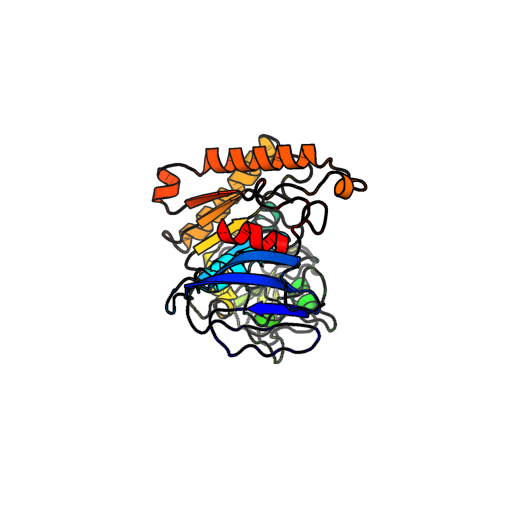106 -0.197 1.00 96.94 91 GLY A N 1
ATOM 675 C CA . GLY A 1 91 ? -0.846 -8.084 -0.495 1.00 96.94 91 GLY A CA 1
ATOM 676 C C . GLY A 1 91 ? 0.516 -8.732 -0.733 1.00 96.94 91 GLY A C 1
ATOM 677 O O . GLY A 1 91 ? 0.644 -9.945 -0.608 1.00 96.94 91 GLY A O 1
ATOM 678 N N . THR A 1 92 ? 1.541 -7.960 -1.081 1.00 96.38 92 THR A N 1
ATOM 679 C CA . THR A 1 92 ? 2.870 -8.506 -1.425 1.00 96.38 92 THR A CA 1
ATOM 680 C C . THR A 1 92 ? 3.827 -8.609 -0.242 1.00 96.38 92 THR A C 1
ATOM 682 O O . THR A 1 92 ? 4.861 -9.276 -0.356 1.00 96.38 92 THR A O 1
ATOM 685 N N . ARG A 1 93 ? 3.501 -7.975 0.892 1.00 95.44 93 ARG A N 1
ATOM 686 C CA . ARG A 1 93 ? 4.335 -7.967 2.097 1.00 95.44 93 ARG A CA 1
ATOM 687 C C . ARG A 1 93 ? 3.726 -8.812 3.208 1.00 95.44 93 ARG A C 1
ATOM 689 O O . ARG A 1 93 ? 2.602 -8.543 3.615 1.00 95.44 93 ARG A O 1
ATOM 696 N N . THR A 1 94 ? 4.492 -9.761 3.740 1.00 94.50 94 THR A N 1
ATOM 697 C CA . THR A 1 94 ? 4.075 -10.671 4.821 1.00 94.50 94 THR A CA 1
ATOM 698 C C . THR A 1 94 ? 5.258 -11.117 5.687 1.00 94.50 94 THR A C 1
ATOM 700 O O . THR A 1 94 ? 6.347 -11.359 5.168 1.00 94.50 94 THR A O 1
ATOM 703 N N . TYR A 1 95 ? 5.061 -11.258 7.001 1.00 90.31 95 TYR A N 1
ATOM 704 C CA . TYR A 1 95 ? 6.101 -11.704 7.951 1.00 90.31 95 TYR A CA 1
ATOM 705 C C . TYR A 1 95 ? 5.882 -13.115 8.500 1.00 90.31 95 TYR A C 1
ATOM 707 O O . TYR A 1 95 ? 6.748 -13.648 9.190 1.00 90.31 95 TYR A O 1
ATOM 715 N N . ASP A 1 96 ? 4.744 -13.724 8.190 1.00 87.06 96 ASP A N 1
ATOM 716 C CA . ASP A 1 96 ? 4.211 -14.908 8.867 1.00 87.06 96 ASP A CA 1
ATOM 717 C C . ASP A 1 96 ? 3.876 -16.044 7.891 1.00 87.06 96 ASP A C 1
ATOM 719 O O . ASP A 1 96 ? 3.084 -16.938 8.179 1.00 87.06 96 ASP A O 1
ATOM 723 N N . GLY A 1 97 ? 4.501 -16.028 6.714 1.00 86.44 97 GLY A N 1
ATOM 724 C CA . GLY A 1 97 ? 4.275 -17.057 5.706 1.00 86.44 97 GLY A CA 1
ATOM 725 C C . GLY A 1 97 ? 3.009 -16.842 4.873 1.00 86.44 97 GLY A C 1
ATOM 726 O O . GLY A 1 97 ? 2.535 -17.799 4.259 1.00 86.44 97 GLY A O 1
ATOM 727 N N . GLY A 1 98 ? 2.492 -15.613 4.813 1.00 86.69 98 GLY A N 1
ATOM 728 C CA . GLY A 1 98 ? 1.346 -15.227 3.990 1.00 86.69 98 GLY A CA 1
ATOM 729 C C . GLY A 1 98 ? 0.009 -15.260 4.727 1.00 86.69 98 GLY A C 1
ATOM 730 O O . GLY A 1 98 ? -1.026 -15.222 4.064 1.00 86.69 98 GLY A O 1
ATOM 731 N N . ILE A 1 99 ? 0.011 -15.352 6.062 1.00 85.00 99 ILE A N 1
ATOM 732 C CA . ILE A 1 99 ? -1.208 -15.327 6.884 1.00 85.00 99 ILE A CA 1
ATOM 733 C C . ILE A 1 99 ? -1.731 -13.885 6.954 1.00 85.00 99 ILE A C 1
ATOM 735 O O . ILE A 1 99 ? -2.890 -13.634 6.621 1.00 85.00 99 ILE A O 1
ATOM 739 N N . ILE A 1 100 ? -0.852 -12.935 7.272 1.00 91.06 100 ILE A N 1
ATOM 740 C CA . ILE A 1 100 ? -1.083 -11.491 7.224 1.00 91.06 100 ILE A CA 1
ATOM 741 C C . ILE A 1 100 ? -0.286 -10.943 6.042 1.00 91.06 100 ILE A C 1
ATOM 743 O O . ILE A 1 100 ? 0.950 -10.980 6.023 1.00 91.06 100 ILE A O 1
ATOM 747 N N . SER A 1 101 ? -1.003 -10.447 5.034 1.00 95.81 101 SER A N 1
ATOM 748 C CA . SER A 1 101 ? -0.414 -9.866 3.825 1.00 95.81 101 SER A CA 1
ATOM 749 C C . SER A 1 101 ? -1.016 -8.496 3.532 1.00 95.81 101 SER A C 1
ATOM 751 O O . SER A 1 101 ? -2.231 -8.346 3.568 1.00 95.81 101 SER A O 1
ATOM 753 N N . GLN A 1 102 ? -0.182 -7.501 3.227 1.00 96.44 102 GLN A N 1
ATOM 754 C CA . GLN A 1 102 ? -0.623 -6.108 3.054 1.00 96.44 102 GLN A CA 1
ATOM 755 C C . GLN A 1 102 ? 0.348 -5.267 2.219 1.00 96.44 102 GLN A C 1
ATOM 757 O O . GLN A 1 102 ? 1.462 -5.695 1.915 1.00 96.44 102 GLN A O 1
ATOM 762 N N . GLU A 1 103 ? -0.049 -4.035 1.897 1.00 97.44 103 GLU A N 1
ATOM 763 C CA . GLU A 1 103 ? 0.807 -2.991 1.326 1.00 97.44 103 GLU A CA 1
ATOM 764 C C . GLU A 1 103 ? 1.080 -1.880 2.342 1.00 97.44 103 GLU A C 1
ATOM 766 O O . GLU A 1 103 ? 0.753 -0.714 2.142 1.00 97.44 103 GLU A O 1
ATOM 771 N N . GLY A 1 104 ? 1.701 -2.256 3.461 1.00 95.94 104 GLY A N 1
ATOM 772 C CA . GLY A 1 104 ? 2.229 -1.313 4.444 1.00 95.94 104 GLY A CA 1
ATOM 773 C C . GL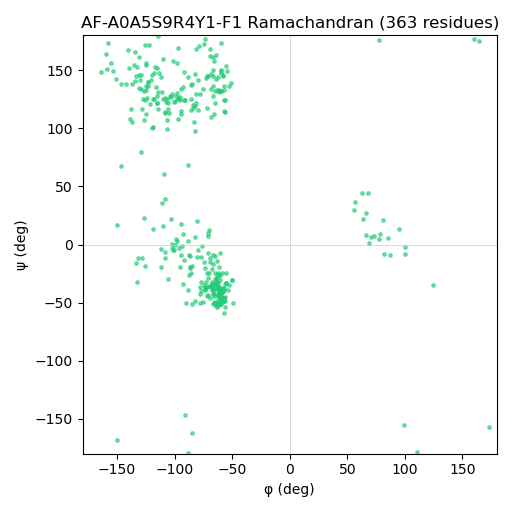Y A 1 104 ? 3.713 -0.998 4.224 1.00 95.94 104 GLY A C 1
ATOM 774 O O . GLY A 1 104 ? 4.545 -1.903 4.032 1.00 95.94 104 GLY A O 1
ATOM 775 N N . ARG A 1 105 ? 4.080 0.285 4.279 1.00 94.38 105 ARG A N 1
ATOM 776 C CA . ARG A 1 105 ? 5.463 0.769 4.125 1.00 94.38 105 ARG A CA 1
ATOM 777 C C . ARG A 1 105 ? 5.758 1.861 5.154 1.00 94.38 105 ARG A C 1
ATOM 779 O O . ARG A 1 105 ? 5.146 2.920 5.141 1.00 94.38 105 ARG A O 1
ATOM 786 N N . GLY A 1 106 ? 6.705 1.623 6.059 1.00 92.88 106 GLY A N 1
ATOM 787 C CA . GLY A 1 106 ? 6.999 2.608 7.101 1.00 92.88 106 GLY A CA 1
ATOM 788 C C . GLY A 1 106 ? 7.595 3.895 6.531 1.00 92.88 106 GLY A C 1
ATOM 789 O O . GLY A 1 106 ? 8.434 3.846 5.637 1.00 92.88 106 GLY A O 1
ATOM 790 N N . GLY A 1 107 ? 7.126 5.043 7.022 1.00 92.44 107 GLY A N 1
ATOM 791 C CA . GLY A 1 107 ? 7.553 6.363 6.544 1.00 92.44 107 GLY A CA 1
ATOM 792 C C . GLY A 1 107 ? 7.064 6.734 5.138 1.00 92.44 107 GLY A C 1
ATOM 793 O O . GLY A 1 107 ? 7.489 7.758 4.602 1.00 92.44 107 GLY A O 1
ATOM 794 N N . TRP A 1 108 ? 6.199 5.931 4.513 1.00 96.06 108 TRP A N 1
ATOM 795 C CA . TRP A 1 108 ? 5.644 6.268 3.206 1.00 96.06 108 TRP A CA 1
ATOM 796 C C . TRP A 1 108 ? 4.424 7.173 3.329 1.00 96.06 108 TRP A C 1
ATOM 798 O O . TRP A 1 108 ? 3.548 6.956 4.157 1.00 96.06 108 TRP A O 1
ATOM 808 N N . THR A 1 109 ? 4.378 8.168 2.449 1.00 97.50 109 THR A N 1
ATOM 809 C CA . THR A 1 109 ? 3.234 9.049 2.214 1.00 97.50 109 THR A CA 1
ATOM 810 C C . THR A 1 109 ? 2.432 8.549 1.016 1.00 97.50 109 THR A C 1
ATOM 812 O O . THR A 1 109 ? 2.914 7.724 0.229 1.00 97.50 109 THR A O 1
ATOM 815 N N . LEU A 1 110 ? 1.241 9.098 0.795 1.00 98.06 110 LEU A N 1
ATOM 816 C CA . LEU A 1 110 ? 0.498 8.868 -0.445 1.00 98.06 110 LEU A CA 1
ATOM 817 C C . LEU A 1 110 ? 1.304 9.311 -1.672 1.00 98.06 110 LEU A C 1
ATOM 819 O O . LEU A 1 110 ? 1.347 8.609 -2.684 1.00 98.06 110 LEU A O 1
ATOM 823 N N . ASN A 1 111 ? 2.051 10.408 -1.547 1.00 97.69 111 ASN A N 1
ATOM 824 C CA . ASN A 1 111 ? 2.975 10.846 -2.585 1.00 97.69 111 ASN A CA 1
ATOM 825 C C . ASN A 1 111 ? 4.028 9.774 -2.919 1.00 97.69 111 ASN A C 1
ATOM 827 O O . ASN A 1 111 ? 4.366 9.608 -4.092 1.00 97.69 111 ASN A O 1
ATOM 831 N N . SER A 1 112 ? 4.538 9.025 -1.932 1.00 97.69 112 SER A N 1
ATOM 832 C CA . SER A 1 112 ? 5.447 7.901 -2.196 1.00 97.69 112 SER A CA 1
ATOM 833 C C . SER A 1 112 ? 4.779 6.843 -3.077 1.00 97.69 112 SER A C 1
ATOM 835 O O . SER A 1 112 ? 5.363 6.440 -4.079 1.00 97.69 112 SER A O 1
ATOM 837 N N . TYR A 1 113 ? 3.538 6.452 -2.785 1.00 98.25 113 TYR A N 1
ATOM 838 C CA . TYR A 1 113 ? 2.804 5.491 -3.617 1.00 98.25 113 TYR A CA 1
ATOM 839 C C . TYR A 1 113 ? 2.524 5.995 -5.043 1.00 98.25 113 TYR A C 1
ATOM 841 O O . TYR A 1 113 ? 2.460 5.187 -5.967 1.00 98.25 113 TYR A O 1
ATOM 849 N N . ILE A 1 114 ? 2.400 7.306 -5.250 1.00 98.12 114 ILE A N 1
ATOM 850 C CA . ILE A 1 114 ? 2.051 7.889 -6.557 1.00 98.12 114 ILE A CA 1
ATOM 851 C C . ILE A 1 114 ? 3.272 8.322 -7.380 1.00 98.12 114 ILE A C 1
ATOM 853 O O . ILE A 1 114 ? 3.166 8.470 -8.591 1.00 98.12 114 ILE A O 1
ATOM 857 N N . THR A 1 115 ? 4.444 8.528 -6.770 1.00 97.12 115 THR A N 1
ATOM 858 C CA . THR A 1 115 ? 5.594 9.134 -7.482 1.00 97.12 115 THR A CA 1
ATOM 859 C C . THR A 1 115 ? 6.927 8.403 -7.319 1.00 97.12 115 THR A C 1
ATOM 861 O O . THR A 1 115 ? 7.893 8.718 -8.018 1.00 97.12 115 THR A O 1
ATOM 864 N N . ARG A 1 116 ? 7.034 7.441 -6.395 1.00 97.00 116 ARG A N 1
ATOM 865 C CA . ARG A 1 116 ? 8.313 6.796 -6.076 1.00 97.00 116 ARG A CA 1
ATOM 866 C C . ARG A 1 116 ? 8.642 5.674 -7.065 1.00 97.00 116 ARG A C 1
ATOM 868 O O . ARG A 1 116 ? 8.178 4.552 -6.895 1.00 97.00 116 ARG A O 1
ATOM 875 N N . ILE A 1 117 ? 9.474 5.972 -8.060 1.00 96.44 117 ILE A N 1
ATOM 876 C CA . ILE A 1 117 ? 10.008 5.008 -9.034 1.00 96.44 117 ILE A CA 1
ATOM 877 C C . ILE A 1 117 ? 11.512 5.238 -9.244 1.00 96.44 117 ILE A C 1
ATOM 879 O O . ILE A 1 117 ? 11.995 6.359 -9.047 1.00 96.44 117 ILE A O 1
ATOM 883 N N . ALA A 1 118 ? 12.238 4.195 -9.649 1.00 95.12 118 ALA A N 1
ATOM 884 C CA . ALA A 1 118 ? 13.668 4.223 -9.942 1.00 95.12 118 ALA A CA 1
ATOM 885 C C . ALA A 1 118 ? 14.526 4.716 -8.758 1.00 95.12 118 ALA A C 1
ATOM 887 O O . ALA A 1 118 ? 15.503 5.448 -8.938 1.00 95.12 118 ALA A O 1
ATOM 888 N N . ARG A 1 119 ? 14.158 4.361 -7.517 1.00 93.88 119 ARG A N 1
ATOM 889 C CA . ARG A 1 119 ? 14.920 4.746 -6.317 1.00 93.88 119 ARG A CA 1
ATOM 890 C C . ARG A 1 119 ? 15.944 3.675 -5.932 1.00 93.88 119 ARG A C 1
ATOM 892 O O . ARG A 1 119 ? 15.599 2.496 -5.915 1.00 93.88 119 ARG A O 1
ATOM 899 N N . PRO A 1 120 ? 17.190 4.055 -5.592 1.00 90.94 120 PRO A N 1
ATOM 900 C CA . PRO A 1 120 ? 18.214 3.089 -5.192 1.00 90.94 120 PRO A CA 1
ATOM 901 C C . PRO A 1 120 ? 17.969 2.485 -3.803 1.00 90.94 120 PRO A C 1
ATOM 903 O O . PRO A 1 120 ? 18.421 1.378 -3.546 1.00 90.94 120 PRO A O 1
ATOM 906 N N . GLU A 1 121 ? 17.242 3.181 -2.928 1.00 88.44 121 GLU A N 1
ATOM 907 C CA . GLU A 1 121 ? 16.976 2.767 -1.545 1.00 88.44 121 GLU A CA 1
ATOM 908 C C . GLU A 1 121 ? 15.470 2.736 -1.272 1.00 88.44 121 GLU A C 1
ATOM 910 O O . GLU A 1 121 ? 14.702 3.430 -1.942 1.00 88.44 121 GLU A O 1
ATOM 915 N N . GLY A 1 122 ? 15.027 1.954 -0.283 1.00 83.69 122 GLY A N 1
ATOM 916 C CA . GLY A 1 122 ? 13.647 1.952 0.230 1.00 83.69 122 GLY A CA 1
ATOM 917 C C . GLY A 1 122 ? 12.574 1.405 -0.724 1.00 83.69 122 GLY A C 1
ATOM 918 O O . GLY A 1 122 ? 11.398 1.398 -0.370 1.00 83.69 122 GLY A O 1
ATOM 919 N N . GLY A 1 123 ? 12.963 0.950 -1.919 1.00 88.62 123 GLY A N 1
ATOM 920 C CA . GLY A 1 123 ? 12.074 0.381 -2.933 1.00 88.62 123 GLY A CA 1
ATOM 921 C C . GLY A 1 123 ? 11.258 1.404 -3.722 1.00 88.62 123 GLY A C 1
ATOM 922 O O . GLY A 1 123 ? 11.298 2.602 -3.450 1.00 88.62 123 GLY A O 1
ATOM 923 N N . ASP A 1 124 ? 10.503 0.905 -4.697 1.00 95.38 124 ASP A N 1
ATOM 924 C CA . ASP A 1 124 ? 9.593 1.685 -5.541 1.00 95.38 124 ASP A CA 1
ATOM 925 C C . ASP A 1 124 ? 8.136 1.354 -5.219 1.00 95.38 124 ASP A C 1
ATOM 927 O O . ASP A 1 124 ? 7.839 0.307 -4.632 1.00 95.38 124 ASP A O 1
ATOM 931 N N . SER A 1 125 ? 7.223 2.250 -5.594 1.00 97.56 125 SER A N 1
ATOM 932 C CA . SER A 1 125 ? 5.791 2.018 -5.445 1.00 97.56 125 SER A CA 1
ATOM 933 C C . SER A 1 125 ? 5.370 0.741 -6.173 1.00 97.56 125 SER A C 1
ATOM 935 O O . SER A 1 125 ? 5.709 0.574 -7.348 1.00 97.56 125 SER A O 1
ATOM 937 N N . PRO A 1 126 ? 4.586 -0.142 -5.527 1.00 96.88 126 PRO A N 1
ATOM 938 C CA . PRO A 1 126 ? 4.057 -1.326 -6.191 1.00 96.88 126 PRO A CA 1
ATOM 939 C C . PRO A 1 126 ? 3.001 -0.981 -7.255 1.00 96.88 126 PRO A C 1
ATOM 941 O O . PRO A 1 126 ? 2.645 -1.852 -8.042 1.00 96.88 126 PRO A O 1
ATOM 944 N N . PHE A 1 127 ? 2.517 0.267 -7.293 1.00 98.50 127 PHE A N 1
ATOM 945 C CA . PHE A 1 127 ? 1.451 0.727 -8.187 1.00 98.50 127 PHE A CA 1
ATOM 946 C C . PHE A 1 127 ? 1.957 1.531 -9.389 1.00 98.50 127 PHE A C 1
ATOM 948 O O . PHE A 1 127 ? 1.145 1.922 -10.220 1.00 98.50 127 PHE A O 1
ATOM 955 N N . LEU A 1 128 ? 3.265 1.797 -9.495 1.00 98.38 128 LEU A N 1
ATOM 956 C CA . LEU A 1 128 ? 3.840 2.538 -10.620 1.00 98.38 128 LEU A CA 1
ATOM 957 C C . LEU A 1 128 ? 4.413 1.601 -11.678 1.00 98.38 128 LEU A C 1
ATOM 959 O O . LEU A 1 128 ? 5.270 0.767 -11.385 1.00 98.38 128 LEU A O 1
ATOM 963 N N . PHE A 1 129 ? 3.968 1.788 -12.918 1.00 98.50 129 PHE A N 1
ATOM 964 C CA . PHE A 1 129 ? 4.337 0.951 -14.055 1.00 98.50 129 PHE A CA 1
ATOM 965 C C . PHE A 1 129 ? 4.781 1.798 -15.249 1.00 98.50 129 PHE A C 1
ATOM 967 O O . PHE A 1 129 ? 4.242 2.886 -15.454 1.00 98.50 129 PHE A O 1
ATOM 974 N N . PRO A 1 130 ? 5.741 1.322 -16.061 1.00 97.94 130 PRO A N 1
ATOM 975 C CA . PRO A 1 130 ? 6.056 1.959 -17.331 1.00 97.94 130 PRO A CA 1
ATOM 976 C C . PRO A 1 130 ? 4.863 1.869 -18.295 1.00 97.94 130 PRO A C 1
ATOM 978 O O . PRO A 1 130 ? 4.265 0.806 -18.493 1.00 97.94 130 PRO A O 1
ATOM 981 N N . LEU A 1 131 ? 4.519 3.002 -18.903 1.00 97.06 131 LEU A N 1
ATOM 982 C CA . LEU A 1 131 ? 3.391 3.129 -19.817 1.00 97.06 131 LEU A CA 1
ATOM 983 C C . LEU A 1 131 ? 3.599 2.244 -21.053 1.00 97.06 131 LEU A C 1
ATOM 985 O O . LEU A 1 131 ? 4.675 2.231 -21.652 1.00 97.06 131 LEU A O 1
ATOM 989 N N . GLY A 1 132 ? 2.562 1.496 -21.431 1.00 95.62 132 GLY A N 1
ATOM 990 C CA . GLY A 1 132 ? 2.606 0.554 -22.558 1.00 95.62 132 GLY A CA 1
ATOM 991 C C . GLY A 1 132 ? 3.315 -0.780 -22.281 1.00 95.62 132 GLY A C 1
ATOM 992 O O . GLY A 1 132 ? 3.455 -1.581 -23.200 1.00 95.62 132 GLY A O 1
ATOM 993 N N . VAL A 1 133 ? 3.750 -1.038 -21.043 1.00 97.69 133 VAL A N 1
ATOM 994 C CA . VAL A 1 133 ? 4.284 -2.342 -20.615 1.00 97.69 133 VAL A CA 1
ATOM 995 C C . VAL A 1 133 ? 3.221 -3.089 -19.815 1.00 97.69 133 VAL A C 1
ATOM 997 O O . VAL A 1 133 ? 2.660 -2.526 -18.874 1.00 97.69 133 VAL A O 1
ATOM 1000 N N . GLU A 1 134 ? 2.958 -4.345 -20.168 1.00 97.38 134 GLU A N 1
ATOM 1001 C CA . GLU A 1 134 ? 2.034 -5.218 -19.431 1.00 97.38 134 GLU A CA 1
ATOM 1002 C C . GLU A 1 134 ? 2.478 -5.410 -17.970 1.00 97.38 134 GLU A C 1
ATOM 1004 O O . GLU A 1 134 ? 3.672 -5.379 -17.657 1.00 97.38 134 GLU A O 1
ATOM 1009 N N . GLY A 1 135 ? 1.524 -5.602 -17.053 1.00 95.94 135 GLY A N 1
ATOM 1010 C CA . GLY A 1 135 ? 1.817 -5.664 -15.616 1.00 95.94 135 GLY A CA 1
ATOM 1011 C C . GLY A 1 135 ? 2.801 -6.778 -15.247 1.00 95.94 135 GLY A C 1
ATOM 1012 O O . GLY A 1 135 ? 3.778 -6.535 -14.539 1.00 95.94 135 GLY A O 1
ATOM 1013 N N . ASP A 1 136 ? 2.602 -7.974 -15.798 1.00 95.75 136 ASP A N 1
ATOM 1014 C CA . ASP A 1 136 ? 3.466 -9.145 -15.596 1.00 95.75 136 ASP A CA 1
ATOM 1015 C C . ASP A 1 136 ? 4.852 -9.016 -16.251 1.00 95.75 136 ASP A C 1
ATOM 1017 O O . ASP A 1 136 ? 5.773 -9.754 -15.896 1.00 95.75 136 ASP A O 1
ATOM 1021 N N . LYS A 1 137 ? 5.025 -8.052 -17.164 1.00 98.06 137 LYS A N 1
ATOM 1022 C CA . LYS A 1 137 ? 6.300 -7.763 -17.825 1.00 98.06 137 LYS A CA 1
ATOM 1023 C C . LYS A 1 137 ? 7.179 -6.799 -17.058 1.00 98.06 137 LYS A C 1
ATOM 1025 O O . LYS A 1 137 ? 8.397 -6.877 -17.201 1.00 98.06 137 LYS A O 1
ATOM 1030 N N . PHE A 1 138 ? 6.625 -5.921 -16.227 1.00 98.12 138 PHE A N 1
ATOM 1031 C CA . PHE A 1 138 ? 7.451 -5.067 -15.380 1.00 98.12 138 PHE A CA 1
ATOM 1032 C C . PHE A 1 138 ? 7.863 -5.805 -14.106 1.00 98.12 138 PHE A C 1
ATOM 1034 O O . PHE A 1 138 ? 7.087 -5.965 -13.171 1.00 98.12 138 PHE A O 1
ATOM 1041 N N . LEU A 1 139 ? 9.123 -6.222 -14.032 1.00 97.19 139 LEU A N 1
ATOM 1042 C CA . LEU A 1 139 ? 9.654 -7.008 -12.922 1.00 97.19 139 LEU A CA 1
ATOM 1043 C C . LEU A 1 139 ? 10.168 -6.146 -11.768 1.00 97.19 139 LEU A C 1
ATOM 1045 O O . LEU A 1 139 ? 10.405 -6.678 -10.685 1.00 97.19 139 LEU A O 1
ATOM 1049 N N . GLY A 1 140 ? 10.252 -4.825 -11.938 1.00 96.31 140 GLY A N 1
ATOM 1050 C CA . GLY A 1 140 ? 10.544 -3.866 -10.872 1.00 96.31 140 GLY A CA 1
ATOM 1051 C C . GLY A 1 140 ? 11.982 -3.387 -10.791 1.00 96.31 140 GLY A C 1
ATOM 1052 O O . GLY A 1 140 ? 12.715 -3.371 -11.775 1.00 96.31 140 GLY A O 1
ATOM 1053 N N . ASN A 1 141 ? 12.344 -2.965 -9.581 1.00 97.38 141 ASN A N 1
ATOM 1054 C CA . ASN A 1 141 ? 13.592 -2.293 -9.262 1.00 97.38 141 ASN A CA 1
ATOM 1055 C C . ASN A 1 141 ? 14.677 -3.291 -8.836 1.00 97.38 141 ASN A C 1
ATOM 1057 O O . ASN A 1 141 ? 14.474 -4.060 -7.892 1.00 97.38 141 ASN A O 1
ATOM 1061 N N . THR A 1 142 ? 15.828 -3.275 -9.506 1.00 97.38 142 THR A N 1
ATOM 1062 C CA . THR A 1 142 ? 16.916 -4.223 -9.217 1.00 97.38 142 THR A CA 1
ATOM 1063 C C . THR A 1 142 ? 17.551 -3.987 -7.849 1.00 97.38 142 THR A C 1
ATOM 1065 O O . THR A 1 142 ? 17.799 -4.953 -7.134 1.00 97.38 142 THR A O 1
ATOM 1068 N N . SER A 1 143 ? 17.749 -2.739 -7.410 1.00 95.06 143 SER A N 1
ATOM 1069 C CA . SER A 1 143 ? 18.272 -2.462 -6.063 1.00 95.06 143 SER A CA 1
ATOM 1070 C C . SER A 1 143 ? 17.353 -3.009 -4.975 1.00 95.06 143 SER A C 1
ATOM 1072 O O . SER A 1 143 ? 17.825 -3.648 -4.037 1.00 95.06 143 SER A O 1
ATOM 1074 N N . PHE A 1 144 ? 16.037 -2.856 -5.138 1.00 95.00 144 PHE A N 1
ATOM 1075 C CA . PHE A 1 144 ? 15.072 -3.430 -4.201 1.00 95.00 144 PHE A CA 1
ATOM 1076 C C . PHE A 1 144 ? 15.180 -4.958 -4.135 1.00 95.00 144 PHE A C 1
ATOM 1078 O O . PHE A 1 144 ? 15.288 -5.524 -3.049 1.00 95.00 144 PHE A O 1
ATOM 1085 N N . TRP A 1 145 ? 15.195 -5.646 -5.282 1.00 95.75 145 TRP A N 1
ATOM 1086 C CA . TRP A 1 145 ? 15.283 -7.110 -5.292 1.00 95.75 145 TRP A CA 1
ATOM 1087 C C . TRP A 1 145 ? 16.620 -7.636 -4.793 1.00 95.75 145 TRP A C 1
ATOM 1089 O O . TRP A 1 145 ? 16.658 -8.670 -4.123 1.00 95.75 145 TRP A O 1
ATOM 1099 N N . LYS A 1 146 ? 17.711 -6.922 -5.064 1.00 94.19 146 LYS A N 1
ATOM 1100 C CA . LYS A 1 146 ? 19.020 -7.213 -4.485 1.00 94.19 146 LYS A CA 1
ATOM 1101 C C . LYS A 1 146 ? 18.944 -7.215 -2.958 1.00 94.19 146 LYS A C 1
ATOM 1103 O O . LYS A 1 146 ? 19.377 -8.184 -2.340 1.00 94.19 146 LYS A O 1
ATOM 1108 N N . ASP A 1 147 ? 18.345 -6.190 -2.358 1.00 92.50 147 ASP A N 1
ATOM 1109 C CA . ASP A 1 147 ? 18.273 -6.069 -0.899 1.00 92.50 147 ASP A CA 1
ATOM 1110 C C . ASP A 1 147 ? 17.278 -7.060 -0.270 1.00 92.50 147 ASP A C 1
ATOM 1112 O O . ASP A 1 147 ? 17.559 -7.645 0.777 1.00 92.50 147 ASP A O 1
ATOM 1116 N N . VAL A 1 148 ? 16.151 -7.343 -0.936 1.00 93.25 148 VAL A N 1
ATOM 1117 C CA . VAL A 1 148 ? 15.183 -8.373 -0.505 1.00 93.25 148 VAL A CA 1
ATOM 1118 C C . VAL A 1 148 ? 15.801 -9.775 -0.483 1.00 93.25 148 VAL A C 1
ATOM 1120 O O . VAL A 1 148 ? 15.411 -10.601 0.349 1.00 93.25 148 VAL A O 1
ATOM 1123 N N . THR A 1 149 ? 16.737 -10.056 -1.395 1.00 90.75 149 THR A N 1
ATOM 1124 C CA . THR A 1 149 ? 17.340 -11.387 -1.586 1.00 90.75 149 THR A CA 1
ATOM 1125 C C . THR A 1 149 ? 18.723 -11.552 -0.948 1.00 90.75 149 THR A C 1
ATOM 1127 O O . THR A 1 149 ? 19.253 -12.667 -0.936 1.00 90.75 149 THR A O 1
ATOM 1130 N N . ALA A 1 150 ? 19.295 -10.485 -0.379 1.00 82.31 150 ALA A N 1
ATOM 1131 C CA . ALA A 1 150 ? 20.595 -10.501 0.287 1.00 82.31 150 ALA A CA 1
ATOM 1132 C C . ALA A 1 150 ? 20.626 -11.405 1.540 1.00 82.31 150 ALA A C 1
ATOM 1134 O O . ALA A 1 150 ? 19.595 -11.777 2.098 1.00 82.31 150 ALA A O 1
ATOM 1135 N N . ALA A 1 151 ? 21.838 -11.755 1.993 1.00 57.19 151 ALA A N 1
ATOM 1136 C CA . ALA A 1 151 ? 22.078 -12.718 3.077 1.00 57.19 151 ALA A CA 1
ATOM 1137 C C . ALA A 1 151 ? 21.591 -12.265 4.472 1.00 57.19 151 ALA A C 1
ATOM 1139 O O . ALA A 1 151 ? 21.421 -13.113 5.346 1.00 57.19 151 ALA A O 1
ATOM 1140 N N . ASP A 1 152 ? 21.325 -10.967 4.671 1.00 56.53 152 ASP A N 1
ATOM 1141 C CA . ASP A 1 152 ? 20.587 -10.454 5.833 1.00 56.53 152 ASP A CA 1
ATOM 1142 C C . ASP A 1 152 ? 19.440 -9.521 5.388 1.00 56.53 152 ASP A C 1
ATOM 1144 O O . ASP A 1 152 ? 19.566 -8.296 5.419 1.00 56.53 152 ASP A O 1
ATOM 1148 N N . PRO A 1 153 ? 18.303 -10.086 4.951 1.00 59.69 153 PRO A N 1
ATOM 1149 C CA . PRO A 1 153 ? 17.199 -9.341 4.349 1.00 59.69 153 PRO A CA 1
ATOM 1150 C C . PRO A 1 153 ? 16.288 -8.659 5.395 1.00 59.69 153 PRO A C 1
ATOM 1152 O O . PRO A 1 153 ? 15.131 -8.339 5.115 1.00 59.69 153 PRO A O 1
ATOM 1155 N N . ARG A 1 154 ? 16.781 -8.446 6.627 1.00 60.81 154 ARG A N 1
ATOM 1156 C CA . ARG A 1 154 ? 16.019 -7.900 7.770 1.00 60.81 154 ARG A CA 1
ATOM 1157 C C . ARG A 1 154 ? 15.909 -6.375 7.782 1.00 60.81 154 ARG A C 1
ATOM 1159 O O . ARG A 1 154 ? 15.379 -5.815 8.740 1.00 60.81 154 ARG A O 1
ATOM 1166 N N . GLY A 1 155 ? 16.376 -5.699 6.731 1.00 74.94 155 GLY A N 1
ATOM 1167 C CA . GLY A 1 155 ? 16.190 -4.260 6.572 1.00 74.94 155 GLY A CA 1
ATOM 1168 C C . GLY A 1 155 ? 14.721 -3.872 6.753 1.00 74.94 155 GLY A C 1
ATOM 1169 O O . GLY A 1 155 ? 13.809 -4.571 6.291 1.00 74.94 155 GLY A O 1
ATOM 1170 N N . TYR A 1 156 ? 14.490 -2.758 7.450 1.00 84.56 156 TYR A N 1
ATOM 1171 C CA . TYR A 1 156 ? 13.149 -2.272 7.765 1.00 84.56 156 TYR A CA 1
ATOM 1172 C C . TYR A 1 156 ? 12.283 -2.159 6.497 1.00 84.56 156 TYR A C 1
ATOM 1174 O O . TYR A 1 156 ? 11.112 -2.515 6.542 1.00 84.56 156 TYR A O 1
ATOM 1182 N N . ASP A 1 157 ? 12.855 -1.804 5.348 1.00 87.94 157 ASP A N 1
ATOM 1183 C CA . ASP A 1 157 ? 12.113 -1.637 4.091 1.00 87.94 157 ASP A CA 1
ATOM 1184 C C . ASP A 1 157 ? 11.924 -2.923 3.272 1.00 87.94 157 ASP A C 1
ATOM 1186 O O . ASP A 1 157 ? 11.002 -2.996 2.464 1.00 87.94 157 ASP A O 1
ATOM 1190 N N . TYR A 1 158 ? 12.748 -3.950 3.497 1.00 90.69 158 TYR A N 1
ATOM 1191 C CA . TYR A 1 158 ? 12.855 -5.133 2.620 1.00 90.69 158 TYR A CA 1
ATOM 1192 C C . TYR A 1 158 ? 12.330 -6.421 3.258 1.00 90.69 158 TYR A C 1
ATOM 1194 O O . TYR A 1 158 ? 12.022 -7.405 2.578 1.00 90.69 158 TYR A O 1
ATOM 1202 N N . SER A 1 159 ? 12.219 -6.430 4.583 1.00 90.50 159 SER A N 1
ATOM 1203 C CA . SER A 1 159 ? 11.620 -7.537 5.319 1.00 90.50 159 SER A CA 1
ATOM 1204 C C . SER A 1 159 ? 10.154 -7.722 4.918 1.00 90.50 159 SER A C 1
ATOM 1206 O O . SER A 1 159 ? 9.367 -6.771 4.880 1.00 90.50 159 SER A O 1
ATOM 1208 N N . GLY A 1 160 ? 9.796 -8.967 4.621 1.00 92.94 160 GLY A N 1
ATOM 1209 C CA . GLY A 1 160 ? 8.445 -9.403 4.292 1.00 92.94 160 GLY A CA 1
ATOM 1210 C C . GLY A 1 160 ? 8.146 -9.579 2.799 1.00 92.94 160 GLY A C 1
ATOM 1211 O O . GLY A 1 160 ? 7.061 -10.030 2.450 1.00 92.94 160 GLY A O 1
ATOM 1212 N N . PHE A 1 161 ? 9.099 -9.295 1.903 1.00 95.00 161 PHE A N 1
ATOM 1213 C CA . PHE A 1 161 ? 8.954 -9.550 0.455 1.00 95.00 161 PHE A CA 1
ATOM 1214 C C . PHE A 1 161 ? 9.618 -10.848 -0.008 1.00 95.00 161 PHE A C 1
ATOM 1216 O O . PHE A 1 161 ? 9.624 -11.171 -1.197 1.00 95.00 161 PHE A O 1
ATOM 1223 N N . GLN A 1 162 ? 10.189 -11.625 0.913 1.00 94.25 162 GLN A N 1
ATOM 1224 C CA . GLN A 1 162 ? 10.931 -12.837 0.565 1.00 94.25 162 GLN A CA 1
ATOM 1225 C C . GLN A 1 162 ? 10.026 -13.880 -0.097 1.00 94.25 162 GLN A C 1
ATOM 1227 O O . GLN A 1 162 ? 10.483 -14.602 -0.979 1.00 94.25 162 GLN A O 1
ATOM 1232 N N . MET A 1 163 ? 8.745 -13.947 0.284 1.00 95.38 163 MET A N 1
ATOM 1233 C CA . MET A 1 163 ? 7.794 -14.846 -0.369 1.00 95.38 163 MET A CA 1
ATOM 1234 C C . MET A 1 163 ? 7.540 -14.449 -1.815 1.00 95.38 163 MET A C 1
ATOM 1236 O O . MET A 1 163 ? 7.656 -15.300 -2.696 1.00 95.38 163 MET A O 1
ATOM 1240 N N . ILE A 1 164 ? 7.248 -13.173 -2.086 1.00 95.88 164 ILE A N 1
ATOM 1241 C CA . ILE A 1 164 ? 6.996 -12.728 -3.458 1.00 95.88 164 ILE A CA 1
ATOM 1242 C C . ILE A 1 164 ? 8.251 -12.853 -4.335 1.00 95.88 164 ILE A C 1
ATOM 1244 O O . ILE A 1 164 ? 8.155 -13.314 -5.470 1.00 95.88 164 ILE A O 1
ATOM 1248 N N . ALA A 1 165 ? 9.445 -12.621 -3.778 1.00 95.50 165 ALA A N 1
ATOM 1249 C CA . ALA A 1 165 ? 10.720 -12.869 -4.459 1.00 95.50 165 ALA A CA 1
ATOM 1250 C C . ALA A 1 165 ? 10.973 -14.355 -4.809 1.00 95.50 165 ALA A C 1
ATOM 1252 O O . ALA A 1 165 ? 11.873 -14.655 -5.595 1.00 95.50 165 ALA A O 1
ATOM 1253 N N . ARG A 1 166 ? 10.198 -15.290 -4.239 1.00 95.25 166 ARG A N 1
ATOM 1254 C CA . ARG A 1 166 ? 10.205 -16.739 -4.531 1.00 95.25 166 ARG A CA 1
ATOM 1255 C C . ARG A 1 166 ? 8.943 -17.210 -5.272 1.00 95.25 166 ARG A C 1
ATOM 1257 O O . ARG A 1 166 ? 8.642 -18.404 -5.265 1.00 95.25 166 ARG A O 1
ATOM 1264 N N . GLY A 1 167 ? 8.164 -16.293 -5.852 1.00 94.75 167 GLY A N 1
ATOM 1265 C CA . GLY A 1 167 ? 6.890 -16.627 -6.500 1.00 94.75 167 GLY A CA 1
ATOM 1266 C C . GLY A 1 167 ? 5.818 -17.085 -5.508 1.00 94.75 167 GLY A C 1
ATOM 1267 O O . GLY A 1 167 ? 5.154 -18.094 -5.735 1.00 94.75 167 GLY A O 1
ATOM 1268 N N . TRP A 1 168 ? 5.701 -16.363 -4.393 1.00 95.81 168 TRP A N 1
ATOM 1269 C CA . TRP A 1 168 ? 4.778 -16.614 -3.282 1.00 95.81 168 TRP A CA 1
ATOM 1270 C C . TRP A 1 168 ? 5.005 -17.944 -2.545 1.00 95.81 168 TRP A C 1
ATOM 1272 O O . TRP A 1 168 ? 4.077 -18.690 -2.234 1.00 95.81 168 TRP A O 1
ATOM 1282 N N . ARG A 1 169 ? 6.274 -18.260 -2.256 1.00 94.19 169 ARG A N 1
ATOM 1283 C CA . ARG A 1 169 ? 6.682 -19.486 -1.544 1.00 94.19 169 ARG A CA 1
ATOM 1284 C C . ARG A 1 169 ? 7.481 -19.163 -0.287 1.00 94.19 169 ARG A C 1
ATOM 1286 O O . ARG A 1 169 ? 8.356 -18.300 -0.299 1.00 94.19 169 ARG A O 1
ATOM 1293 N N . THR A 1 170 ? 7.234 -19.905 0.791 1.00 91.56 170 THR A N 1
ATOM 1294 C CA . THR A 1 170 ? 7.948 -19.733 2.070 1.00 91.56 170 THR A CA 1
ATOM 1295 C C . THR A 1 170 ? 9.405 -20.199 2.003 1.00 91.56 170 THR A C 1
ATOM 1297 O O . THR A 1 170 ? 10.265 -19.637 2.677 1.00 91.56 170 THR A O 1
ATOM 1300 N N . MET A 1 171 ? 9.708 -21.178 1.147 1.00 91.19 171 MET A N 1
ATOM 1301 C CA . MET A 1 171 ? 11.042 -21.752 0.956 1.00 91.19 171 MET A CA 1
ATOM 1302 C C . MET A 1 171 ? 11.393 -21.894 -0.530 1.00 91.19 171 MET A C 1
ATOM 1304 O O . MET A 1 171 ? 10.523 -21.834 -1.399 1.00 91.19 171 MET A O 1
ATOM 1308 N N . GLY A 1 172 ? 12.677 -22.128 -0.809 1.00 92.25 172 GLY A N 1
ATOM 1309 C CA . GLY A 1 172 ? 13.215 -22.315 -2.156 1.00 92.25 172 GLY A CA 1
ATOM 1310 C C . GLY A 1 172 ? 14.094 -21.154 -2.619 1.00 92.25 172 GLY A C 1
ATOM 1311 O O . GLY A 1 172 ? 14.349 -20.201 -1.879 1.00 92.25 172 GLY A O 1
ATOM 1312 N N . ASN A 1 173 ? 14.575 -21.265 -3.856 1.00 94.44 173 ASN A N 1
ATOM 1313 C CA . ASN A 1 173 ? 15.457 -20.271 -4.457 1.00 94.44 173 ASN A CA 1
ATOM 1314 C C . ASN A 1 173 ? 14.687 -18.996 -4.807 1.00 94.44 173 ASN A C 1
ATOM 1316 O O . ASN A 1 173 ? 13.546 -19.055 -5.266 1.00 94.44 173 ASN A O 1
ATOM 1320 N N . TYR A 1 174 ? 15.340 -17.849 -4.634 1.00 95.69 174 TYR A N 1
ATOM 1321 C CA . TYR A 1 174 ? 14.827 -16.586 -5.147 1.00 95.69 174 TYR A CA 1
ATOM 1322 C C . TYR A 1 174 ? 14.818 -16.577 -6.678 1.00 95.69 174 TYR A C 1
ATOM 1324 O O . TYR A 1 174 ? 15.659 -17.197 -7.333 1.00 95.69 174 TYR A O 1
ATOM 1332 N N . HIS A 1 175 ? 13.873 -15.838 -7.251 1.00 96.25 175 HIS A N 1
ATOM 1333 C CA . HIS A 1 175 ? 13.781 -15.618 -8.693 1.00 96.25 175 HIS A CA 1
ATOM 1334 C C . HIS A 1 175 ? 14.753 -14.544 -9.191 1.00 96.25 175 HIS A C 1
ATOM 1336 O O . HIS A 1 175 ? 14.866 -14.364 -10.398 1.00 96.25 175 HIS A O 1
ATOM 1342 N N . PHE A 1 176 ? 15.479 -13.878 -8.289 1.00 96.31 176 PHE A N 1
ATOM 1343 C CA . PHE A 1 176 ? 16.439 -12.819 -8.587 1.00 96.31 176 PHE A CA 1
ATOM 1344 C C . PHE A 1 176 ? 17.859 -13.218 -8.162 1.00 96.31 176 PHE A C 1
ATOM 1346 O O . PHE A 1 176 ? 18.042 -14.042 -7.261 1.00 96.31 176 PHE A O 1
ATOM 1353 N N . ASN A 1 177 ? 18.860 -12.661 -8.841 1.00 94.06 177 ASN A N 1
ATOM 1354 C CA . ASN A 1 177 ? 20.278 -12.852 -8.558 1.00 94.06 177 ASN A CA 1
ATOM 1355 C C . ASN A 1 177 ? 20.793 -11.823 -7.533 1.00 94.06 177 ASN A C 1
ATOM 1357 O O . ASN A 1 177 ? 20.064 -10.946 -7.079 1.00 94.06 177 ASN A O 1
ATOM 1361 N N . ALA A 1 178 ? 22.086 -11.894 -7.203 1.00 92.19 178 ALA A N 1
ATOM 1362 C CA . ALA A 1 178 ? 22.727 -11.001 -6.230 1.00 92.19 178 ALA A CA 1
ATOM 1363 C C . ALA A 1 178 ? 22.808 -9.521 -6.667 1.00 92.19 178 ALA A C 1
ATOM 1365 O O . ALA A 1 178 ? 23.203 -8.666 -5.875 1.00 92.19 178 ALA A O 1
ATOM 1366 N N . GLN A 1 179 ? 22.475 -9.211 -7.920 1.00 93.44 179 GLN A N 1
ATOM 1367 C CA . GLN A 1 179 ? 22.349 -7.853 -8.450 1.00 93.44 179 GLN A CA 1
ATOM 1368 C C . GLN A 1 179 ? 20.877 -7.421 -8.558 1.00 93.44 179 GLN A C 1
ATOM 1370 O O . GLN A 1 179 ? 20.608 -6.312 -9.002 1.00 93.44 179 GLN A O 1
ATOM 1375 N N . GLY A 1 180 ? 19.931 -8.282 -8.163 1.00 95.12 180 GLY A N 1
ATOM 1376 C CA . GLY A 1 180 ? 18.493 -8.032 -8.219 1.00 95.12 180 GLY A CA 1
ATOM 1377 C C . GLY A 1 180 ? 17.860 -8.188 -9.600 1.00 95.12 180 GLY A C 1
ATOM 1378 O O . GLY A 1 180 ? 16.689 -7.865 -9.777 1.00 95.12 180 GLY A O 1
ATOM 1379 N N . TYR A 1 181 ? 18.601 -8.709 -10.576 1.00 97.56 181 TYR A N 1
ATOM 1380 C CA . TYR A 1 181 ? 18.059 -9.083 -11.882 1.00 97.56 181 TYR A CA 1
ATOM 1381 C C . TYR A 1 181 ? 17.413 -10.470 -11.805 1.00 97.56 181 TYR A C 1
ATOM 1383 O O . TYR A 1 181 ? 17.907 -11.324 -11.067 1.00 97.56 181 TYR A O 1
ATOM 1391 N N . PRO A 1 182 ? 16.343 -10.749 -12.565 1.00 97.25 182 PRO A N 1
ATOM 1392 C CA . PRO A 1 182 ? 15.732 -12.075 -12.581 1.00 97.25 182 PRO A CA 1
ATOM 1393 C C . PRO A 1 182 ? 16.713 -13.141 -13.104 1.00 97.25 182 PRO A C 1
ATOM 1395 O O . PRO A 1 182 ? 17.491 -12.902 -14.027 1.00 97.25 182 PRO A O 1
ATOM 1398 N N . ASN A 1 183 ? 16.647 -14.346 -12.539 1.00 97.12 183 ASN A N 1
ATOM 1399 C CA . ASN A 1 183 ? 17.485 -15.495 -12.904 1.00 97.12 183 ASN A CA 1
ATOM 1400 C C . ASN A 1 183 ? 17.088 -16.124 -14.250 1.00 97.12 183 ASN A C 1
ATOM 1402 O O . ASN A 1 183 ? 17.861 -16.869 -14.848 1.00 97.12 183 ASN A O 1
ATOM 1406 N N . SER A 1 184 ? 15.861 -15.885 -14.712 1.00 96.44 184 SER A N 1
ATOM 1407 C CA . SER A 1 184 ? 15.321 -16.450 -15.953 1.00 96.44 184 SER A CA 1
ATOM 1408 C C . SER A 1 184 ? 14.368 -15.452 -16.621 1.00 96.44 184 SER A C 1
ATOM 1410 O O . SER A 1 184 ? 13.161 -15.688 -16.622 1.00 96.44 184 SER A O 1
ATOM 1412 N N . PRO A 1 185 ? 14.880 -14.315 -17.130 1.00 97.88 185 PRO A N 1
ATOM 1413 C CA . PRO A 1 185 ? 14.050 -13.337 -17.823 1.00 97.88 185 PRO A CA 1
ATOM 1414 C C . PRO A 1 185 ? 13.502 -13.902 -19.135 1.00 97.88 185 PRO A C 1
ATOM 1416 O O . PRO A 1 185 ? 14.179 -14.649 -19.847 1.00 97.88 185 PRO A O 1
ATOM 1419 N N . ALA A 1 186 ? 12.284 -13.502 -19.475 1.00 97.88 186 ALA A N 1
ATOM 1420 C CA . ALA A 1 186 ? 11.665 -13.739 -20.765 1.00 97.88 186 ALA A CA 1
ATOM 1421 C C . ALA A 1 186 ? 11.813 -12.511 -21.672 1.00 97.88 186 ALA A C 1
ATOM 1423 O O . ALA A 1 186 ? 11.987 -11.379 -21.223 1.00 97.88 186 ALA A O 1
ATOM 1424 N N . SER A 1 187 ? 11.748 -12.733 -22.988 1.00 98.00 187 SER A N 1
ATOM 1425 C CA . SER A 1 187 ? 11.737 -11.621 -23.942 1.00 98.00 187 SER A CA 1
ATOM 1426 C C . SER A 1 187 ? 10.561 -10.678 -23.647 1.00 98.00 187 SER A C 1
ATOM 1428 O O . SER A 1 187 ? 9.443 -11.124 -23.352 1.00 98.00 187 SER A O 1
ATOM 1430 N N . GLY A 1 188 ? 10.838 -9.378 -23.693 1.00 97.69 188 GLY A N 1
ATOM 1431 C CA . GLY A 1 188 ? 9.897 -8.310 -23.374 1.00 97.69 188 GLY A CA 1
ATOM 1432 C C . GLY A 1 188 ? 9.828 -7.931 -21.894 1.00 97.69 188 GLY A C 1
ATOM 1433 O O . GLY A 1 188 ? 9.204 -6.916 -21.597 1.00 97.69 188 GLY A O 1
ATOM 1434 N N . ASP A 1 189 ? 10.457 -8.683 -20.985 1.00 98.62 189 ASP A N 1
ATOM 1435 C CA . ASP A 1 189 ? 10.498 -8.319 -19.566 1.00 98.62 189 ASP A CA 1
ATOM 1436 C C . ASP A 1 189 ? 11.255 -7.000 -19.373 1.00 98.62 189 ASP A C 1
ATOM 1438 O O . ASP A 1 189 ? 12.257 -6.738 -20.043 1.00 98.62 189 ASP A O 1
ATOM 1442 N N . VAL A 1 190 ? 10.777 -6.176 -18.446 1.00 98.62 190 VAL A N 1
ATOM 1443 C CA . VAL A 1 190 ? 11.274 -4.829 -18.165 1.00 98.62 190 VAL A CA 1
ATOM 1444 C C . VAL A 1 190 ? 11.679 -4.724 -16.701 1.00 98.62 190 VAL A C 1
ATOM 1446 O O . VAL A 1 190 ? 10.953 -5.156 -15.808 1.00 98.62 190 VAL A O 1
ATOM 1449 N N . ILE A 1 191 ? 12.821 -4.100 -16.445 1.00 98.44 191 ILE A N 1
ATOM 1450 C CA . ILE A 1 191 ? 13.301 -3.730 -15.109 1.00 98.44 191 ILE A CA 1
ATOM 1451 C C . ILE A 1 191 ? 13.745 -2.269 -15.109 1.00 98.44 191 ILE A C 1
ATOM 1453 O O . ILE A 1 191 ? 14.021 -1.684 -16.160 1.00 98.44 191 ILE A O 1
ATOM 1457 N N . VAL A 1 192 ? 13.834 -1.696 -13.914 1.00 98.12 192 VAL A N 1
ATOM 1458 C CA . VAL A 1 192 ? 14.516 -0.425 -13.683 1.00 98.12 192 VAL A CA 1
ATOM 1459 C C . VAL A 1 192 ? 15.728 -0.666 -12.785 1.00 98.12 192 VAL A C 1
ATOM 1461 O O . VAL A 1 192 ? 15.594 -1.201 -11.684 1.00 98.12 192 VAL A O 1
ATOM 1464 N N . ASP A 1 193 ? 16.918 -0.312 -13.263 1.00 97.88 193 ASP A N 1
ATOM 1465 C CA . ASP A 1 193 ? 18.161 -0.380 -12.497 1.00 97.88 193 ASP A CA 1
ATOM 1466 C C . ASP A 1 193 ? 18.607 1.027 -12.092 1.00 97.88 193 ASP A C 1
ATOM 1468 O O . ASP A 1 193 ? 19.211 1.746 -12.894 1.00 97.88 193 ASP A O 1
ATOM 1472 N N . PRO A 1 194 ? 18.328 1.446 -10.847 1.00 96.56 194 PRO A N 1
ATOM 1473 C CA . PRO A 1 194 ? 18.637 2.795 -10.398 1.00 96.56 194 PRO A CA 1
ATOM 1474 C C . PRO A 1 194 ? 20.142 3.048 -10.215 1.00 96.56 194 PRO A C 1
ATOM 1476 O O . PRO A 1 194 ? 20.523 4.190 -9.965 1.00 96.56 194 PRO A O 1
ATOM 1479 N N . ASN A 1 195 ? 20.998 2.023 -10.323 1.00 94.94 195 ASN A N 1
ATOM 1480 C CA . ASN A 1 195 ? 22.455 2.182 -10.238 1.00 94.94 195 ASN A CA 1
ATOM 1481 C C . ASN A 1 195 ? 23.102 2.523 -11.588 1.00 94.94 195 ASN A C 1
ATOM 1483 O O . ASN A 1 195 ? 24.293 2.837 -11.625 1.00 94.94 195 ASN A O 1
ATOM 1487 N N . LEU A 1 196 ? 22.347 2.441 -12.687 1.00 96.38 196 LEU A N 1
ATOM 1488 C CA . LEU A 1 196 ? 22.774 2.927 -13.996 1.00 96.38 196 LEU A CA 1
ATOM 1489 C C . LEU A 1 196 ? 22.566 4.444 -14.112 1.00 96.38 196 LEU A C 1
ATOM 1491 O O . LEU A 1 196 ? 21.886 5.066 -13.289 1.00 96.38 196 LEU A O 1
ATOM 1495 N N . MET A 1 197 ? 23.147 5.040 -15.157 1.00 94.75 197 MET A N 1
ATOM 1496 C CA . MET A 1 197 ? 22.907 6.446 -15.498 1.00 94.75 197 MET A CA 1
ATOM 1497 C C . MET A 1 197 ? 21.417 6.676 -15.776 1.00 94.75 197 MET A C 1
ATOM 1499 O O . MET A 1 197 ? 20.729 5.764 -16.227 1.00 94.75 197 MET A O 1
ATOM 1503 N N . ALA A 1 198 ? 20.910 7.882 -15.503 1.00 91.50 198 ALA A N 1
ATOM 1504 C CA . ALA A 1 198 ? 19.473 8.188 -15.511 1.00 91.50 198 ALA A CA 1
ATOM 1505 C C . ALA A 1 198 ? 18.769 7.799 -16.829 1.00 91.50 198 ALA A C 1
ATOM 1507 O O . ALA A 1 198 ? 17.656 7.277 -16.820 1.00 91.50 198 ALA A O 1
ATOM 1508 N N . GLU A 1 199 ? 19.435 8.008 -17.959 1.00 92.69 199 GLU A N 1
ATOM 1509 C CA . GLU A 1 199 ? 18.978 7.678 -19.309 1.00 92.69 199 GLU A CA 1
ATOM 1510 C C . GLU A 1 199 ? 19.083 6.182 -19.662 1.00 92.69 199 GLU A C 1
ATOM 1512 O O . GLU A 1 199 ? 18.516 5.750 -20.662 1.00 92.69 199 GLU A O 1
ATOM 1517 N N . GLU A 1 200 ? 19.760 5.388 -18.831 1.00 96.50 200 GLU A N 1
ATOM 1518 C CA . GLU A 1 200 ? 20.004 3.953 -19.017 1.00 96.50 200 GLU A CA 1
ATOM 1519 C C . GLU A 1 200 ? 19.263 3.075 -17.997 1.00 96.50 200 GLU A C 1
ATOM 1521 O O . GLU A 1 200 ? 19.326 1.851 -18.088 1.00 96.50 200 GLU A O 1
ATOM 1526 N N . GLN A 1 201 ? 18.561 3.657 -17.017 1.00 97.38 201 GLN A N 1
ATOM 1527 C CA . GLN A 1 201 ? 17.961 2.888 -15.916 1.00 97.38 201 GLN A CA 1
ATOM 1528 C C . GLN A 1 201 ? 16.915 1.879 -16.396 1.00 97.38 201 GLN A C 1
ATOM 1530 O O . GLN A 1 201 ? 16.806 0.788 -15.842 1.00 97.38 201 GLN A O 1
ATOM 1535 N N . TRP A 1 202 ? 16.139 2.224 -17.422 1.00 98.38 202 TRP A N 1
ATOM 1536 C CA . TRP A 1 202 ? 15.094 1.353 -17.950 1.00 98.38 202 TRP A CA 1
ATOM 1537 C C . TRP A 1 202 ? 15.676 0.356 -18.937 1.00 98.38 202 TRP A C 1
ATOM 1539 O O . TRP A 1 202 ? 16.230 0.734 -19.969 1.00 98.38 202 TRP A O 1
ATOM 1549 N N . GLN A 1 203 ? 15.519 -0.925 -18.628 1.00 98.50 203 GLN A N 1
ATOM 1550 C CA . GLN A 1 203 ? 16.083 -2.016 -19.408 1.00 98.50 203 GLN A CA 1
ATOM 1551 C C . GLN A 1 203 ? 14.975 -2.983 -19.820 1.00 98.50 203 GLN A C 1
ATOM 1553 O O . GLN A 1 203 ? 14.143 -3.367 -18.998 1.00 98.50 203 GLN A O 1
ATOM 1558 N N . GLN A 1 204 ? 15.005 -3.429 -21.073 1.00 98.50 204 GLN A N 1
ATOM 1559 C CA . GLN A 1 204 ? 14.153 -4.497 -21.586 1.00 98.50 204 GLN A CA 1
ATOM 1560 C C . GLN A 1 204 ? 15.005 -5.691 -22.014 1.00 98.50 204 GLN A C 1
ATOM 1562 O O . GLN A 1 204 ? 16.030 -5.540 -22.683 1.00 98.50 204 GLN A O 1
ATOM 1567 N N . TYR A 1 205 ? 14.580 -6.896 -21.648 1.00 98.62 205 TYR A N 1
ATOM 1568 C CA . TYR A 1 205 ? 15.242 -8.120 -22.069 1.00 98.62 205 TYR A CA 1
ATOM 1569 C C . TYR A 1 205 ? 14.793 -8.515 -23.478 1.00 98.62 205 TYR A C 1
ATOM 1571 O O . TYR A 1 205 ? 13.613 -8.754 -23.727 1.00 98.62 205 TYR A O 1
ATOM 1579 N N . ASN A 1 206 ? 15.732 -8.634 -24.417 1.00 97.31 206 ASN A N 1
ATOM 1580 C CA . ASN A 1 206 ? 15.419 -8.971 -25.813 1.00 97.31 206 ASN A CA 1
ATOM 1581 C C . ASN A 1 206 ? 15.379 -10.489 -26.099 1.00 97.31 206 ASN A C 1
ATOM 1583 O O . ASN A 1 206 ? 15.197 -10.896 -27.244 1.00 97.31 206 ASN A O 1
ATOM 1587 N N . GLY A 1 207 ? 15.561 -11.334 -25.079 1.00 96.94 207 GLY A N 1
ATOM 1588 C CA . GLY A 1 207 ? 15.707 -12.790 -25.216 1.00 96.94 207 GLY A CA 1
ATOM 1589 C C . GLY A 1 207 ? 17.156 -13.288 -25.163 1.00 96.94 207 GLY A C 1
ATOM 1590 O O . GLY A 1 207 ? 17.380 -14.492 -25.095 1.00 96.94 207 GLY A O 1
ATOM 1591 N N . SER A 1 208 ? 18.137 -12.381 -25.177 1.00 96.69 208 SER A N 1
ATOM 1592 C CA . SER A 1 208 ? 19.566 -12.706 -25.046 1.00 96.69 208 SER A CA 1
ATOM 1593 C C . SER A 1 208 ? 20.294 -11.814 -24.036 1.00 96.69 208 SER A C 1
ATOM 1595 O O . SER A 1 208 ? 21.194 -12.284 -23.344 1.00 96.69 208 SER A O 1
ATOM 1597 N N . GLY A 1 209 ? 19.875 -10.554 -23.891 1.00 97.44 209 GLY A N 1
ATOM 1598 C CA . GLY A 1 209 ? 20.460 -9.596 -22.959 1.00 97.44 209 GLY A CA 1
ATOM 1599 C C . GLY A 1 209 ? 19.512 -8.445 -22.632 1.00 97.44 209 GLY A C 1
ATOM 1600 O O . GLY A 1 209 ? 18.521 -8.218 -23.330 1.00 97.44 209 GLY A O 1
ATOM 1601 N N . TRP A 1 210 ? 19.835 -7.726 -21.558 1.00 98.31 210 TRP A N 1
ATOM 1602 C CA . TRP A 1 210 ? 19.185 -6.470 -21.182 1.00 98.31 210 TRP A CA 1
ATOM 1603 C C . TRP A 1 210 ? 19.669 -5.345 -22.094 1.00 98.31 210 TRP A C 1
ATOM 1605 O O . TRP A 1 210 ? 20.863 -5.265 -22.394 1.00 98.31 210 TRP A O 1
ATOM 1615 N N . GLN A 1 211 ? 18.740 -4.541 -22.599 1.00 98.12 211 GLN A N 1
ATOM 1616 C CA 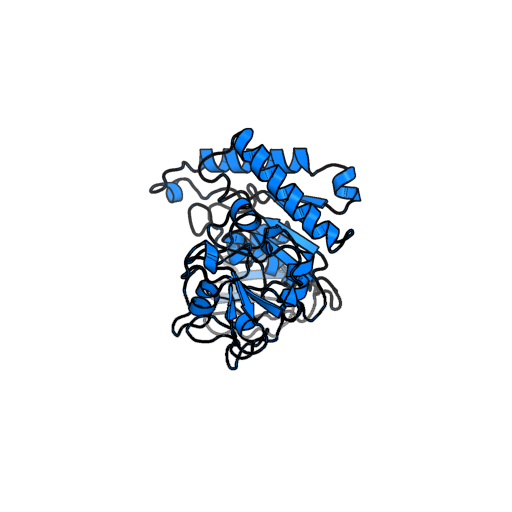. GLN A 1 211 ? 19.000 -3.409 -23.483 1.00 98.12 211 GLN A CA 1
ATOM 1617 C C . GLN A 1 211 ? 18.282 -2.171 -22.955 1.00 98.12 211 GLN A C 1
ATOM 1619 O O . GLN A 1 211 ? 17.135 -2.266 -22.521 1.00 98.12 211 GLN A O 1
ATOM 1624 N N . VAL A 1 212 ? 18.934 -1.012 -23.057 1.00 98.19 212 VAL A N 1
ATOM 1625 C CA . VAL A 1 212 ? 18.346 0.272 -22.661 1.00 98.19 212 VAL A CA 1
ATOM 1626 C C . VAL A 1 212 ? 17.076 0.541 -23.474 1.00 98.19 212 VAL A C 1
ATOM 1628 O O . VAL A 1 212 ? 17.076 0.430 -24.703 1.00 98.19 212 VAL A O 1
ATOM 1631 N N . MET A 1 213 ? 15.999 0.932 -22.796 1.00 97.44 213 MET A N 1
ATOM 1632 C CA . MET A 1 213 ? 14.774 1.414 -23.428 1.00 97.44 213 MET A CA 1
ATOM 1633 C C . MET A 1 213 ? 14.949 2.875 -23.846 1.00 97.44 213 MET A C 1
ATOM 1635 O O . MET A 1 213 ? 15.108 3.749 -22.998 1.00 97.44 213 MET A O 1
ATOM 1639 N N . MET A 1 214 ? 14.905 3.140 -25.156 1.00 93.88 214 MET A N 1
ATOM 1640 C CA . MET A 1 214 ? 15.048 4.486 -25.716 1.00 93.88 214 MET A CA 1
ATOM 1641 C C . MET A 1 214 ? 13.813 4.881 -26.545 1.00 93.88 214 MET A C 1
ATOM 1643 O O . MET A 1 214 ? 13.534 4.220 -27.549 1.00 93.88 214 MET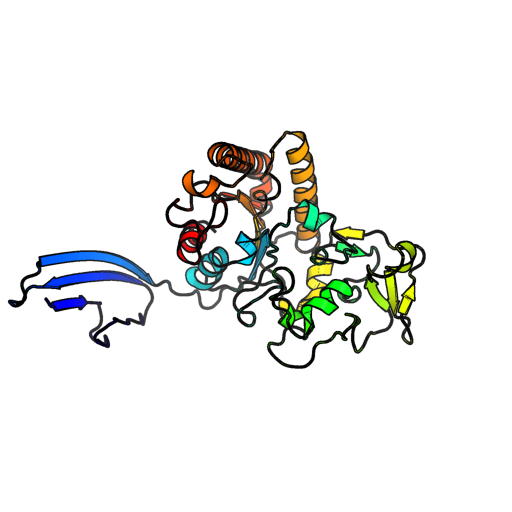 A O 1
ATOM 1647 N N . PRO A 1 215 ? 13.108 5.976 -26.191 1.00 92.69 215 PRO A N 1
ATOM 1648 C CA . PRO A 1 215 ? 13.310 6.798 -24.990 1.00 92.69 215 PRO A CA 1
ATOM 1649 C C . PRO A 1 215 ? 12.916 6.049 -23.697 1.00 92.69 215 PRO A C 1
ATOM 1651 O O . PRO A 1 215 ? 12.155 5.081 -23.775 1.00 92.69 215 PRO A O 1
ATOM 1654 N N . PRO A 1 216 ? 13.370 6.512 -22.514 1.00 93.69 216 PRO A N 1
ATOM 1655 C CA . PRO A 1 216 ? 12.839 6.036 -21.240 1.00 93.69 216 PRO A CA 1
ATOM 1656 C C . PRO A 1 216 ? 11.305 6.162 -21.203 1.00 93.69 216 PRO A C 1
ATOM 1658 O O . PRO A 1 216 ? 10.774 7.188 -21.647 1.00 93.69 216 PRO A O 1
ATOM 1661 N N . PRO A 1 217 ? 10.575 5.151 -20.702 1.00 95.75 217 PRO A N 1
ATOM 1662 C CA . PRO A 1 217 ? 9.123 5.192 -20.653 1.00 95.75 217 PRO A CA 1
ATOM 1663 C C . PRO A 1 217 ? 8.630 6.236 -19.644 1.00 95.75 217 PRO A C 1
ATOM 1665 O O . PRO A 1 217 ? 9.217 6.434 -18.579 1.00 95.75 217 PRO A O 1
ATOM 1668 N N . ASN A 1 218 ? 7.490 6.858 -19.953 1.00 96.62 218 ASN A N 1
ATOM 1669 C CA . ASN A 1 218 ? 6.683 7.520 -18.929 1.00 96.62 218 ASN A CA 1
ATOM 1670 C C . ASN A 1 218 ? 6.112 6.470 -17.966 1.00 96.62 218 ASN A C 1
ATOM 1672 O O . ASN A 1 218 ? 6.029 5.292 -18.312 1.00 96.62 218 ASN A O 1
ATOM 1676 N N . VAL A 1 219 ? 5.678 6.899 -16.782 1.00 97.12 219 VAL A N 1
ATOM 1677 C CA . VAL A 1 219 ? 5.076 6.015 -15.775 1.00 97.12 219 VAL A CA 1
ATOM 1678 C C . VAL A 1 219 ? 3.617 6.365 -15.522 1.00 97.12 219 VAL A C 1
ATOM 1680 O O . VAL A 1 219 ? 3.213 7.518 -15.666 1.00 97.12 219 VAL A O 1
ATOM 1683 N N . GLU A 1 220 ? 2.843 5.367 -15.119 1.00 97.56 220 GLU A N 1
ATOM 1684 C CA . GLU A 1 220 ? 1.437 5.489 -14.743 1.00 97.56 220 GLU A CA 1
ATOM 1685 C C . GLU A 1 220 ? 1.159 4.767 -13.422 1.00 97.56 220 GLU A C 1
ATOM 1687 O O . GLU A 1 220 ? 1.843 3.801 -13.075 1.00 97.56 220 GLU A O 1
ATOM 1692 N N . VAL A 1 221 ? 0.140 5.232 -12.695 1.00 98.38 221 VAL A N 1
ATOM 1693 C CA . VAL A 1 221 ? -0.399 4.525 -11.529 1.00 98.38 221 VAL A CA 1
ATOM 1694 C C . VAL A 1 221 ? -1.424 3.515 -12.032 1.00 98.38 221 VAL A C 1
ATOM 1696 O O . VAL A 1 221 ? -2.450 3.907 -12.583 1.00 98.38 221 VAL A O 1
ATOM 1699 N N . SER A 1 222 ? -1.164 2.222 -11.853 1.00 98.62 222 SER A N 1
ATOM 1700 C CA . SER A 1 222 ? -2.045 1.159 -12.338 1.00 98.62 222 SER A CA 1
ATOM 1701 C C . SER A 1 222 ? -2.219 0.049 -11.307 1.00 98.62 222 SER A C 1
ATOM 1703 O O . SER A 1 222 ? -1.342 -0.797 -11.109 1.00 98.62 222 SER A O 1
ATOM 1705 N N . PHE A 1 223 ? -3.392 0.025 -10.677 1.00 98.69 223 PHE A N 1
ATOM 1706 C CA . PHE A 1 223 ? -3.786 -1.046 -9.772 1.00 98.69 223 PHE A CA 1
ATOM 1707 C C . PHE A 1 223 ? -4.028 -2.361 -10.529 1.00 98.69 223 PHE A C 1
ATOM 1709 O O . PHE A 1 223 ? -3.647 -3.423 -10.043 1.00 98.69 223 PHE A O 1
ATOM 1716 N N . ALA A 1 224 ? -4.561 -2.303 -11.755 1.00 97.94 224 ALA A N 1
ATOM 1717 C CA . ALA A 1 224 ? -4.729 -3.484 -12.606 1.00 97.94 224 ALA A CA 1
ATOM 1718 C C . ALA A 1 224 ? -3.387 -4.184 -12.877 1.00 97.94 224 ALA A C 1
ATOM 1720 O O . ALA A 1 224 ? -3.238 -5.373 -12.602 1.00 97.94 224 ALA A O 1
ATOM 1721 N N . LYS A 1 225 ? -2.365 -3.425 -13.300 1.00 98.50 225 LYS A N 1
ATOM 1722 C CA . LYS A 1 225 ? -1.019 -3.972 -13.525 1.00 98.50 225 LYS A CA 1
ATOM 1723 C C . LYS A 1 225 ? -0.372 -4.492 -12.244 1.00 98.50 225 LYS A C 1
ATOM 1725 O O . LYS A 1 225 ? 0.363 -5.476 -12.295 1.00 98.50 225 LYS A O 1
ATOM 1730 N N . TYR A 1 226 ? -0.655 -3.869 -11.100 1.00 98.44 226 TYR A N 1
ATOM 1731 C CA . TYR A 1 226 ? -0.254 -4.381 -9.789 1.00 98.44 226 TYR A CA 1
ATOM 1732 C C . TYR A 1 226 ? -0.852 -5.769 -9.513 1.00 98.44 226 TYR A C 1
ATOM 1734 O O . TYR A 1 226 ? -0.109 -6.687 -9.153 1.00 98.44 226 TYR A O 1
ATOM 1742 N N . ILE A 1 227 ? -2.155 -5.952 -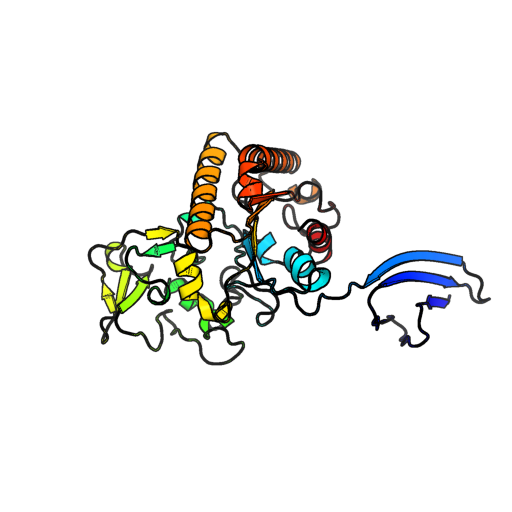9.742 1.00 97.94 227 ILE A N 1
ATOM 1743 C CA . ILE A 1 227 ? -2.821 -7.251 -9.578 1.00 97.94 227 ILE A CA 1
ATOM 1744 C C . ILE A 1 227 ? -2.246 -8.298 -10.539 1.00 97.94 227 ILE A C 1
ATOM 1746 O O . ILE A 1 227 ? -1.966 -9.417 -10.105 1.00 97.94 227 ILE A O 1
ATOM 1750 N N . ASP A 1 228 ? -1.998 -7.939 -11.800 1.00 95.69 228 ASP A N 1
ATOM 1751 C CA . ASP A 1 228 ? -1.428 -8.856 -12.796 1.00 95.69 228 ASP A CA 1
ATOM 1752 C C . ASP A 1 228 ? -0.012 -9.301 -12.413 1.00 95.69 228 ASP A C 1
ATOM 1754 O O . ASP A 1 228 ? 0.273 -10.501 -12.295 1.00 95.69 228 ASP A O 1
ATOM 1758 N N . ARG A 1 229 ? 0.865 -8.329 -12.138 1.00 95.94 229 ARG A N 1
ATOM 1759 C CA . ARG A 1 229 ? 2.265 -8.559 -11.765 1.00 95.94 229 ARG A CA 1
ATOM 1760 C C . ARG A 1 229 ? 2.395 -9.470 -10.557 1.00 95.94 229 ARG A C 1
ATOM 1762 O O . ARG A 1 229 ? 3.235 -10.370 -10.525 1.00 95.94 229 ARG A O 1
ATOM 1769 N N . TYR A 1 230 ? 1.586 -9.208 -9.539 1.00 96.50 230 TYR A N 1
ATOM 1770 C CA . TYR A 1 230 ? 1.657 -9.895 -8.260 1.00 96.50 230 TYR A CA 1
ATOM 1771 C C . TYR A 1 230 ? 0.560 -10.949 -8.098 1.00 96.50 230 TYR A C 1
ATOM 1773 O O . TYR A 1 230 ? 0.281 -11.375 -6.980 1.00 96.50 230 TYR A O 1
ATOM 1781 N N . SER A 1 231 ? -0.010 -11.445 -9.199 1.00 95.25 231 SER A N 1
ATOM 1782 C CA . SER A 1 231 ? -1.099 -12.437 -9.225 1.00 95.25 231 SER A CA 1
ATOM 1783 C C . SER A 1 231 ? -0.850 -13.679 -8.356 1.00 95.25 231 SER A C 1
ATOM 1785 O O . SER A 1 231 ? -1.793 -14.237 -7.789 1.00 95.25 231 SER A O 1
ATOM 1787 N N . SER A 1 232 ? 0.416 -14.083 -8.187 1.00 93.88 232 SER A N 1
ATOM 1788 C CA . SER A 1 232 ? 0.813 -15.165 -7.271 1.00 93.88 232 SER A CA 1
ATOM 1789 C C . SER A 1 232 ? 0.471 -14.886 -5.800 1.00 93.88 232 SER A C 1
ATOM 1791 O O . SER A 1 232 ? 0.027 -15.804 -5.113 1.00 93.88 232 SER A O 1
ATOM 1793 N N . ALA A 1 233 ? 0.584 -13.636 -5.337 1.00 94.88 233 ALA A N 1
ATOM 1794 C CA . ALA A 1 233 ? 0.201 -13.221 -3.984 1.00 94.88 233 ALA A CA 1
ATOM 1795 C C . ALA A 1 233 ? -1.318 -13.229 -3.763 1.00 94.88 233 ALA A C 1
ATOM 1797 O O . ALA A 1 233 ? -1.793 -13.405 -2.644 1.00 94.88 233 ALA A O 1
ATOM 1798 N N . PHE A 1 234 ? -2.085 -13.102 -4.845 1.00 93.44 234 PHE A N 1
ATOM 1799 C CA . PHE A 1 234 ? -3.548 -13.099 -4.828 1.00 93.44 234 PHE A CA 1
ATOM 1800 C C . PHE A 1 234 ? -4.160 -14.472 -5.135 1.00 93.44 234 PHE A C 1
ATOM 1802 O O . PHE A 1 234 ? -5.381 -14.621 -5.141 1.00 93.44 234 PHE A O 1
ATOM 1809 N N . GLY A 1 235 ? -3.347 -15.490 -5.443 1.00 84.69 235 GLY A N 1
ATOM 1810 C CA . GLY A 1 235 ? -3.845 -16.804 -5.865 1.00 84.69 235 GLY A CA 1
ATOM 1811 C C . GLY A 1 235 ? -4.772 -16.733 -7.088 1.00 84.69 235 GLY A C 1
ATOM 1812 O O . GLY A 1 235 ? -5.709 -17.523 -7.192 1.00 84.69 235 GLY A O 1
ATOM 1813 N N . GLY A 1 236 ? -4.562 -15.748 -7.969 1.00 80.56 236 GLY A N 1
ATOM 1814 C CA . GLY A 1 236 ? -5.421 -15.476 -9.128 1.00 80.56 236 GLY A CA 1
ATOM 1815 C C . GLY A 1 236 ? -6.785 -14.845 -8.808 1.00 80.56 236 GLY A C 1
ATOM 1816 O O . GLY A 1 236 ? -7.608 -14.712 -9.710 1.00 80.56 236 GLY A O 1
ATOM 1817 N N . ARG A 1 237 ? -7.053 -14.454 -7.553 1.00 87.94 237 ARG A N 1
ATOM 1818 C CA . ARG A 1 237 ? -8.286 -13.766 -7.140 1.00 87.94 237 ARG A CA 1
ATOM 1819 C C . ARG A 1 237 ? -7.932 -12.477 -6.403 1.00 87.94 237 ARG A C 1
ATOM 1821 O O . ARG A 1 237 ? -7.513 -12.524 -5.250 1.00 87.94 237 ARG A O 1
ATOM 1828 N N . GLY A 1 238 ? -8.138 -11.332 -7.049 1.00 92.69 238 GLY A N 1
ATOM 1829 C CA . GLY A 1 238 ? -7.882 -10.024 -6.442 1.00 92.69 238 GLY A CA 1
ATOM 1830 C C . GLY A 1 238 ? -8.701 -9.751 -5.167 1.00 92.69 238 GLY A C 1
ATOM 1831 O O . GLY A 1 238 ? -9.569 -10.559 -4.791 1.00 92.69 238 GLY A O 1
ATOM 1832 N N . PRO A 1 239 ? -8.411 -8.632 -4.480 1.00 97.19 239 PRO A N 1
ATOM 1833 C CA . PRO A 1 239 ? -9.118 -8.242 -3.266 1.00 97.19 239 PRO A CA 1
ATOM 1834 C C . PRO A 1 239 ? -10.619 -8.047 -3.520 1.00 97.19 239 PRO A C 1
ATOM 1836 O O . PRO A 1 239 ? -11.034 -7.640 -4.594 1.00 97.19 239 PRO A O 1
ATOM 1839 N N . THR A 1 240 ? -11.448 -8.336 -2.526 1.00 97.06 240 THR A N 1
ATOM 1840 C CA . THR A 1 240 ? -12.888 -8.027 -2.529 1.00 97.06 240 THR A CA 1
ATOM 1841 C C . THR A 1 240 ? -13.216 -6.792 -1.702 1.00 97.06 240 THR A C 1
ATOM 1843 O O . THR A 1 240 ? -14.376 -6.416 -1.612 1.00 97.06 240 THR A O 1
ATOM 1846 N N . SER A 1 241 ? -12.228 -6.216 -1.022 1.00 97.75 241 SER A N 1
ATOM 1847 C CA . SER A 1 241 ? -12.308 -4.913 -0.372 1.00 97.75 241 SER A CA 1
ATOM 1848 C C . SER A 1 241 ? -10.900 -4.363 -0.177 1.00 97.75 241 SER A C 1
ATOM 1850 O O . SER A 1 241 ? -9.933 -5.122 -0.047 1.00 97.75 241 SER A O 1
ATOM 1852 N N . ILE A 1 242 ? -10.777 -3.041 -0.175 1.00 98.75 242 ILE A N 1
ATOM 1853 C CA . ILE A 1 242 ? -9.494 -2.349 -0.053 1.00 98.75 242 ILE A CA 1
ATOM 1854 C C . ILE A 1 242 ? -9.628 -1.280 1.027 1.00 98.75 242 ILE A C 1
ATOM 1856 O O . ILE A 1 242 ? -10.608 -0.542 1.034 1.00 98.75 242 ILE A O 1
ATOM 1860 N N . SER A 1 243 ? -8.656 -1.173 1.930 1.00 98.69 243 SER A N 1
ATOM 1861 C CA . SER A 1 243 ? -8.523 -0.025 2.830 1.00 98.69 243 SER A CA 1
ATOM 1862 C C . SER A 1 243 ? -7.285 0.798 2.496 1.00 98.69 243 SER A C 1
ATOM 1864 O O . SER A 1 243 ? -6.246 0.258 2.113 1.00 98.69 243 SER A O 1
ATOM 1866 N N . ILE A 1 244 ? -7.394 2.116 2.645 1.00 98.75 244 ILE A N 1
ATOM 1867 C CA . ILE A 1 244 ? -6.284 3.059 2.503 1.00 98.75 244 ILE A CA 1
ATOM 1868 C C . ILE A 1 244 ? -6.196 3.872 3.792 1.00 98.75 244 ILE A C 1
ATOM 1870 O O . ILE A 1 244 ? -7.080 4.682 4.080 1.00 98.75 244 ILE A O 1
ATOM 1874 N N . MET A 1 245 ? -5.118 3.666 4.548 1.00 97.81 245 MET A N 1
ATOM 1875 C CA . MET A 1 245 ? -4.802 4.433 5.752 1.00 97.81 245 MET A CA 1
ATOM 1876 C C . MET A 1 245 ? -3.460 5.143 5.577 1.00 97.81 245 MET A C 1
ATOM 1878 O O . MET A 1 245 ? -2.389 4.549 5.716 1.00 97.81 245 MET A O 1
ATOM 1882 N N . LEU A 1 246 ? -3.547 6.427 5.250 1.00 97.25 246 LEU A N 1
ATOM 1883 C CA . LEU A 1 246 ? -2.441 7.367 5.071 1.00 97.25 246 LEU A CA 1
ATOM 1884 C C . LEU A 1 246 ? -2.861 8.716 5.669 1.00 97.25 246 LEU A C 1
ATOM 1886 O O . LEU A 1 246 ? -4.032 8.907 5.995 1.00 97.25 246 LEU A O 1
ATOM 1890 N N . GLY A 1 247 ? -1.923 9.644 5.845 1.00 95.31 247 GLY A N 1
ATOM 1891 C CA . GLY A 1 247 ? -2.184 10.925 6.509 1.00 95.31 247 GLY A CA 1
ATOM 1892 C C . GLY A 1 247 ? -1.269 11.194 7.700 1.00 95.31 247 GLY A C 1
ATOM 1893 O O . GLY A 1 247 ? -0.856 12.338 7.886 1.00 95.31 247 GLY A O 1
ATOM 1894 N N . THR A 1 248 ? -0.889 10.162 8.464 1.00 94.31 248 THR A N 1
ATOM 1895 C CA . THR A 1 248 ? 0.034 10.292 9.608 1.00 94.31 248 THR A CA 1
ATOM 1896 C C . THR A 1 248 ? 1.352 10.903 9.155 1.00 94.31 248 THR A C 1
ATOM 1898 O O . THR A 1 248 ? 1.734 11.969 9.632 1.00 94.31 248 THR A O 1
ATOM 1901 N N . VAL A 1 249 ? 2.034 10.258 8.203 1.00 95.06 249 VAL A N 1
ATOM 1902 C CA . VAL A 1 249 ? 3.327 10.724 7.683 1.00 95.06 249 VAL A CA 1
ATOM 1903 C C . VAL A 1 249 ? 3.144 11.942 6.777 1.00 95.06 249 VAL A C 1
ATOM 1905 O O . VAL A 1 249 ? 3.935 12.883 6.853 1.00 95.06 249 VAL A O 1
ATOM 1908 N N . ASP A 1 250 ? 2.085 11.958 5.960 1.00 97.19 250 ASP A N 1
ATOM 1909 C CA . ASP A 1 250 ? 1.768 13.049 5.030 1.00 97.19 250 ASP A CA 1
ATOM 1910 C C . ASP A 1 250 ? 1.629 14.397 5.749 1.00 97.19 250 ASP A C 1
ATOM 1912 O O . ASP A 1 250 ? 2.082 15.426 5.243 1.00 97.19 250 ASP A O 1
ATOM 1916 N N . PHE A 1 251 ? 1.046 14.385 6.951 1.00 96.50 251 PHE A N 1
ATOM 1917 C CA . PHE A 1 251 ? 0.730 15.587 7.719 1.00 96.50 251 PHE A CA 1
ATOM 1918 C C . PHE A 1 251 ? 1.451 15.667 9.072 1.00 96.50 251 PHE A C 1
ATOM 1920 O O . PHE A 1 251 ? 1.151 16.552 9.887 1.00 96.50 251 PHE A O 1
ATOM 1927 N N . LEU A 1 252 ? 2.469 14.817 9.284 1.00 91.81 252 LEU A N 1
ATOM 1928 C CA . LEU A 1 252 ? 3.255 14.748 10.523 1.00 91.81 252 LEU A CA 1
ATOM 1929 C C . LEU A 1 252 ? 3.864 16.095 10.905 1.00 91.81 252 LEU A C 1
ATOM 1931 O O . LEU A 1 252 ? 3.972 16.398 12.089 1.00 91.81 252 LEU A O 1
ATOM 1935 N N . SER A 1 253 ? 4.239 16.918 9.921 1.00 86.12 253 SER A N 1
ATOM 1936 C CA . SER A 1 253 ? 4.828 18.247 10.156 1.00 86.12 253 SER A CA 1
ATOM 1937 C C . SER A 1 253 ? 3.870 19.410 9.871 1.00 86.12 253 SER A C 1
ATOM 1939 O O . SER A 1 253 ? 3.984 20.450 10.512 1.00 86.12 253 SER A O 1
ATOM 1941 N N . ALA A 1 254 ? 2.923 19.262 8.936 1.00 92.19 254 ALA A N 1
ATOM 1942 C CA . ALA A 1 254 ? 1.969 20.317 8.590 1.00 92.19 254 ALA A CA 1
ATOM 1943 C C . ALA A 1 254 ? 0.766 19.782 7.797 1.00 92.19 254 ALA A C 1
ATOM 1945 O O . ALA A 1 254 ? 0.912 18.884 6.975 1.00 92.19 254 ALA A O 1
ATOM 1946 N N . LEU A 1 255 ? -0.396 20.415 7.978 1.00 96.25 255 LEU A N 1
ATOM 1947 C CA . LEU A 1 255 ? -1.568 20.275 7.111 1.00 96.25 255 LEU A CA 1
ATOM 1948 C C . LEU A 1 255 ? -2.034 21.676 6.702 1.00 96.25 255 LEU A C 1
ATOM 1950 O O . LEU A 1 255 ? -2.425 22.472 7.555 1.00 96.25 255 LEU A O 1
ATOM 1954 N N . SER A 1 256 ? -1.976 21.977 5.407 1.00 96.69 256 SER A N 1
ATOM 1955 C CA . SER A 1 256 ? -2.463 23.221 4.810 1.00 96.69 256 SER A CA 1
ATOM 1956 C C . SER A 1 256 ? -3.512 22.920 3.737 1.00 96.69 256 SER A C 1
ATOM 1958 O O . SER A 1 256 ? -3.749 21.767 3.375 1.00 96.69 256 SER A O 1
ATOM 1960 N N . ASP A 1 257 ? -4.175 23.950 3.214 1.00 97.75 257 ASP A N 1
ATOM 1961 C CA . ASP A 1 257 ? -5.087 23.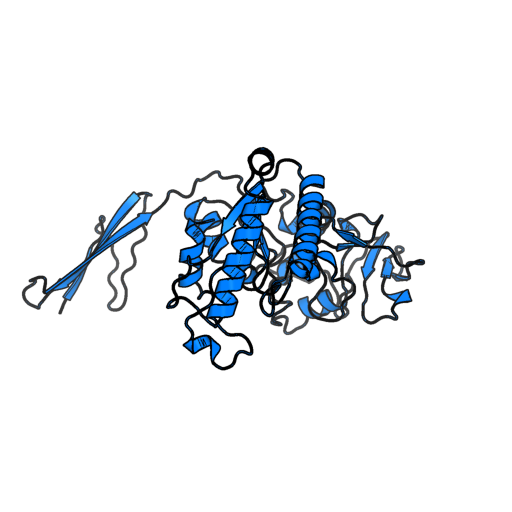795 2.071 1.00 97.75 257 ASP A CA 1
ATOM 1962 C C . ASP A 1 257 ? -4.357 23.290 0.824 1.00 97.75 257 ASP A C 1
ATOM 1964 O O . ASP A 1 257 ? -4.877 22.440 0.105 1.00 97.75 257 ASP A O 1
ATOM 1968 N N . GLU A 1 258 ? -3.121 23.744 0.615 1.00 97.50 258 GLU A N 1
ATOM 1969 C CA . GLU A 1 258 ? -2.271 23.296 -0.485 1.00 97.50 258 GLU A CA 1
ATOM 1970 C C . GLU A 1 258 ? -1.866 21.825 -0.331 1.00 97.50 258 GLU A C 1
ATOM 1972 O O . GLU A 1 258 ? -2.089 21.036 -1.251 1.00 97.50 258 GLU A O 1
ATOM 1977 N N . SER A 1 259 ? -1.333 21.424 0.833 1.00 97.38 259 SER A N 1
ATOM 1978 C CA . SER A 1 259 ? -0.893 20.036 1.033 1.00 97.38 259 SER A CA 1
ATOM 1979 C C . SER A 1 259 ? -2.062 19.052 0.985 1.00 97.38 259 SER A C 1
ATOM 1981 O O . SER A 1 259 ? -1.927 17.960 0.439 1.00 97.38 259 SER A O 1
ATOM 1983 N N . TRP A 1 260 ? -3.238 19.458 1.468 1.00 98.19 260 TRP A N 1
ATOM 1984 C CA . TRP A 1 260 ? -4.467 18.687 1.309 1.00 98.19 260 TRP A CA 1
ATOM 1985 C C . TRP A 1 260 ? -4.933 18.588 -0.142 1.00 98.19 260 TRP A C 1
ATOM 1987 O O . TRP A 1 260 ? -5.340 17.512 -0.560 1.00 98.19 260 TRP A O 1
ATOM 1997 N N . SER A 1 261 ? -4.887 19.676 -0.914 1.00 98.25 261 SER A N 1
ATOM 1998 C CA . SER A 1 261 ? -5.281 19.651 -2.329 1.00 98.25 261 SER A CA 1
ATOM 1999 C C . SER A 1 261 ? -4.423 18.661 -3.127 1.00 98.25 261 SER A C 1
ATOM 2001 O O . SER A 1 261 ? -4.944 17.859 -3.909 1.00 98.25 261 SER A O 1
ATOM 2003 N N . ILE A 1 262 ? -3.112 18.648 -2.859 1.00 97.88 262 ILE A N 1
ATOM 2004 C CA . ILE A 1 262 ? -2.168 17.686 -3.442 1.00 97.88 262 ILE A CA 1
ATOM 2005 C C . ILE A 1 262 ? -2.518 16.261 -3.001 1.00 97.88 262 ILE A C 1
ATOM 2007 O O . ILE A 1 262 ? -2.694 15.390 -3.851 1.00 97.88 262 ILE A O 1
ATOM 2011 N N . TYR A 1 263 ? -2.676 16.033 -1.694 1.00 98.50 263 TYR A N 1
ATOM 2012 C CA . TYR A 1 263 ? -3.035 14.725 -1.144 1.00 98.50 263 TYR A CA 1
ATOM 2013 C C . TYR A 1 263 ? -4.348 14.196 -1.731 1.00 98.50 263 TYR A C 1
ATOM 2015 O O . TYR A 1 263 ? -4.408 13.059 -2.184 1.00 98.50 263 TYR A O 1
ATOM 2023 N N . LYS A 1 264 ? -5.392 15.029 -1.802 1.00 98.50 264 LYS A N 1
ATOM 2024 C CA . LYS A 1 264 ? -6.685 14.643 -2.372 1.00 98.50 264 LYS A CA 1
ATOM 2025 C C . LYS A 1 264 ? -6.551 14.279 -3.848 1.00 98.50 264 LYS A C 1
ATOM 2027 O O . LYS A 1 264 ? -7.068 13.248 -4.250 1.00 98.50 264 LYS A O 1
ATOM 2032 N N . THR A 1 265 ? -5.820 15.068 -4.636 1.00 98.62 265 THR A N 1
ATOM 2033 C CA . THR A 1 265 ? -5.580 14.763 -6.058 1.00 98.62 265 THR A CA 1
ATOM 2034 C C . THR A 1 265 ? -4.884 13.409 -6.225 1.00 98.62 265 THR A C 1
ATOM 2036 O O . THR A 1 265 ? -5.235 12.619 -7.097 1.00 98.62 265 THR A O 1
ATOM 2039 N N . GLN A 1 266 ? -3.912 13.114 -5.362 1.00 98.69 266 GLN A N 1
ATOM 2040 C CA . GLN A 1 266 ? -3.212 11.831 -5.346 1.00 98.69 266 GLN A CA 1
ATOM 2041 C C . GLN A 1 266 ? -4.121 10.676 -4.900 1.00 98.69 266 GLN A C 1
ATOM 2043 O O . GLN A 1 266 ? -4.022 9.573 -5.438 1.00 98.69 266 GLN A O 1
ATOM 2048 N N . LEU A 1 267 ? -5.030 10.928 -3.956 1.00 98.75 267 LEU A N 1
ATOM 2049 C CA . LEU A 1 267 ? -5.977 9.931 -3.460 1.00 98.75 267 LEU A CA 1
ATOM 2050 C C . LEU A 1 267 ? -7.036 9.621 -4.516 1.00 98.75 267 LEU A C 1
ATOM 2052 O O . LEU A 1 267 ? -7.309 8.454 -4.774 1.00 98.75 267 LEU A O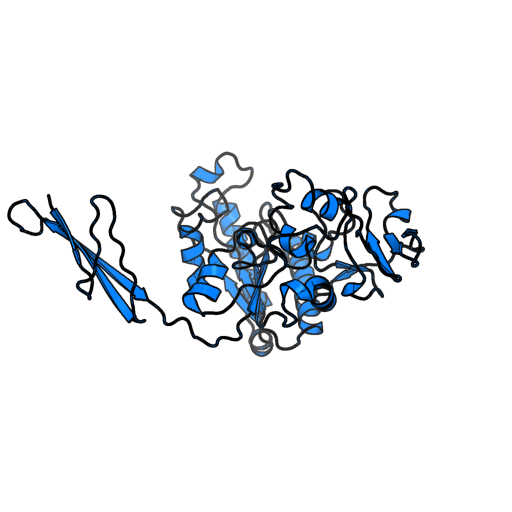 1
ATOM 2056 N N . ASP A 1 268 ? -7.555 10.652 -5.184 1.00 98.69 268 ASP A N 1
ATOM 2057 C CA . ASP A 1 268 ? -8.461 10.523 -6.323 1.00 98.69 268 ASP A CA 1
ATOM 2058 C C . ASP A 1 268 ? -7.802 9.708 -7.451 1.00 98.69 268 ASP A C 1
ATOM 2060 O O . ASP A 1 268 ? -8.457 8.857 -8.050 1.00 98.69 268 ASP A O 1
ATOM 2064 N N . ALA A 1 269 ? -6.503 9.905 -7.714 1.00 98.62 269 ALA A N 1
ATOM 2065 C CA . ALA A 1 269 ? -5.760 9.120 -8.704 1.00 98.62 269 ALA A CA 1
ATOM 2066 C C . ALA A 1 269 ? -5.626 7.639 -8.304 1.00 98.62 269 ALA A C 1
ATOM 2068 O O . ALA A 1 269 ? -5.840 6.760 -9.139 1.00 98.62 269 ALA A O 1
ATOM 2069 N N . MET A 1 270 ? -5.331 7.344 -7.031 1.00 98.75 270 MET A N 1
ATOM 2070 C CA . MET A 1 270 ? -5.304 5.966 -6.520 1.00 98.75 270 MET A CA 1
ATOM 2071 C C . MET A 1 270 ? -6.683 5.301 -6.623 1.00 98.75 270 MET A C 1
ATOM 2073 O O . MET A 1 270 ? -6.794 4.189 -7.134 1.00 98.75 270 MET A O 1
ATOM 2077 N N . ILE A 1 271 ? -7.741 5.993 -6.183 1.00 98.75 271 ILE A N 1
ATOM 2078 C CA . ILE A 1 271 ? -9.127 5.509 -6.262 1.00 98.75 271 ILE A CA 1
ATOM 2079 C C . ILE A 1 271 ? -9.517 5.252 -7.718 1.00 98.75 271 ILE A C 1
ATOM 2081 O O . ILE A 1 271 ? -10.070 4.198 -8.016 1.00 98.75 271 ILE A O 1
ATOM 2085 N N . SER A 1 272 ? -9.199 6.176 -8.627 1.00 98.62 272 SER A N 1
ATOM 2086 C CA . SER A 1 272 ? -9.489 6.021 -10.058 1.00 98.62 272 SER A CA 1
ATOM 2087 C C . SER A 1 272 ? -8.794 4.786 -10.628 1.00 98.62 272 SER A C 1
ATOM 2089 O O . SER A 1 272 ? -9.437 3.974 -11.282 1.00 98.62 272 SER A O 1
ATOM 2091 N N . SER A 1 273 ? -7.519 4.579 -10.289 1.00 98.81 273 SER A N 1
ATOM 2092 C CA . SER A 1 273 ? -6.751 3.403 -10.714 1.00 98.81 273 SER A CA 1
ATOM 2093 C C . SER A 1 273 ? -7.334 2.082 -10.185 1.00 98.81 273 SER A C 1
ATOM 2095 O O . SER A 1 273 ? -7.378 1.085 -10.905 1.00 98.81 273 SER A O 1
ATOM 2097 N N . ILE A 1 274 ? -7.828 2.066 -8.941 1.00 98.88 274 ILE A N 1
ATOM 2098 C CA . ILE A 1 274 ? -8.540 0.912 -8.364 1.00 98.88 274 ILE A CA 1
ATOM 2099 C C . ILE A 1 274 ? -9.862 0.666 -9.104 1.00 98.88 274 ILE A C 1
ATOM 2101 O O . ILE A 1 274 ? -10.165 -0.477 -9.435 1.00 98.88 274 ILE A O 1
ATOM 2105 N N . ARG A 1 275 ? -10.629 1.722 -9.398 1.00 98.31 275 ARG A N 1
ATOM 2106 C CA . ARG A 1 275 ? -11.921 1.636 -10.102 1.00 98.31 275 ARG A CA 1
ATOM 2107 C C . ARG A 1 275 ? -11.785 1.188 -11.555 1.00 98.31 275 ARG A C 1
ATOM 2109 O O . ARG A 1 275 ? -12.678 0.521 -12.064 1.00 98.31 275 ARG A O 1
ATOM 2116 N N . GLU A 1 276 ? -10.684 1.535 -12.216 1.00 98.06 276 GLU A N 1
ATOM 2117 C CA . GLU A 1 276 ? -10.355 1.023 -13.552 1.00 98.06 276 GLU A CA 1
ATOM 2118 C C . GLU A 1 276 ? -10.116 -0.492 -13.548 1.00 98.06 276 GLU A C 1
ATOM 2120 O O . GLU A 1 276 ? -10.433 -1.164 -14.528 1.00 98.06 276 GLU A O 1
ATOM 2125 N N . TRP A 1 277 ? -9.577 -1.033 -12.451 1.00 98.06 277 TRP A N 1
ATOM 2126 C CA . TRP A 1 277 ? -9.391 -2.471 -12.272 1.00 98.06 277 TRP A CA 1
ATOM 2127 C C . TRP A 1 277 ? -10.696 -3.187 -11.894 1.00 98.06 277 TRP A C 1
ATOM 2129 O O . TRP A 1 277 ? -11.059 -4.178 -12.527 1.00 98.06 277 TRP A O 1
ATOM 2139 N N . ASP A 1 278 ? -11.399 -2.683 -10.879 1.00 97.88 278 ASP A N 1
ATOM 2140 C CA . ASP A 1 278 ? -12.691 -3.198 -10.428 1.00 97.88 278 ASP A CA 1
ATOM 2141 C C . ASP A 1 278 ? -13.624 -2.019 -10.087 1.00 97.88 278 ASP A C 1
ATOM 2143 O O . ASP A 1 278 ? -13.436 -1.345 -9.066 1.00 97.88 278 ASP A O 1
ATOM 2147 N N . PRO A 1 279 ? -14.649 -1.754 -10.919 1.00 97.50 279 PRO A N 1
ATOM 2148 C CA . PRO A 1 279 ? -15.576 -0.652 -10.691 1.00 97.50 279 PRO A CA 1
ATOM 2149 C C . PRO A 1 279 ? -16.373 -0.773 -9.389 1.00 97.50 279 PRO A C 1
ATOM 2151 O O . PRO A 1 279 ? -16.791 0.251 -8.849 1.00 97.50 279 PRO A O 1
ATOM 2154 N N . GLU A 1 280 ? -16.568 -1.982 -8.860 1.00 96.69 280 GLU A N 1
ATOM 2155 C CA . GLU A 1 280 ? -17.484 -2.269 -7.750 1.00 96.69 280 GLU A CA 1
ATOM 2156 C C . GLU A 1 280 ? -16.769 -2.588 -6.430 1.00 96.69 280 GLU A C 1
ATOM 2158 O O . GLU A 1 280 ? -17.420 -2.584 -5.384 1.00 96.69 280 GLU A O 1
ATOM 2163 N N . VAL A 1 281 ? -15.446 -2.808 -6.428 1.00 97.94 281 VAL A N 1
ATOM 2164 C CA . VAL A 1 281 ? -14.710 -3.157 -5.198 1.00 97.94 281 VAL A CA 1
ATOM 2165 C C . VAL A 1 281 ? -14.920 -2.101 -4.097 1.00 97.94 281 VAL A C 1
ATOM 2167 O O . VAL A 1 281 ? -14.661 -0.916 -4.313 1.00 97.94 281 VAL A O 1
ATOM 2170 N N . PRO A 1 282 ? -15.388 -2.463 -2.894 1.00 98.00 282 PRO A N 1
ATOM 2171 C CA . PRO A 1 282 ? -15.497 -1.509 -1.798 1.00 98.00 282 PRO A CA 1
ATOM 2172 C C . PRO A 1 282 ? -14.131 -0.933 -1.398 1.00 98.00 282 PRO A C 1
ATOM 2174 O O . PRO A 1 282 ? -13.169 -1.683 -1.203 1.00 98.00 282 PRO A O 1
ATOM 2177 N N . ILE A 1 283 ? -14.060 0.392 -1.239 1.00 98.88 283 ILE A N 1
ATOM 2178 C CA . ILE A 1 283 ? -12.862 1.127 -0.809 1.00 98.88 283 ILE A CA 1
ATOM 2179 C C . ILE A 1 283 ? -13.166 1.829 0.515 1.00 98.88 283 ILE A C 1
ATOM 2181 O O . ILE A 1 283 ? -14.107 2.613 0.604 1.00 98.88 283 ILE A O 1
ATOM 2185 N N . ILE A 1 284 ? -12.351 1.574 1.534 1.00 98.75 284 ILE A N 1
ATOM 2186 C CA . ILE A 1 284 ? -12.459 2.171 2.865 1.00 98.75 284 ILE A CA 1
ATOM 2187 C C . ILE A 1 284 ? -11.307 3.162 3.042 1.00 98.75 284 ILE A C 1
ATOM 2189 O O . ILE A 1 284 ? -10.139 2.779 3.092 1.00 98.75 284 ILE A O 1
ATOM 2193 N N . LEU A 1 285 ? -11.629 4.446 3.133 1.00 98.81 285 LEU A N 1
ATOM 2194 C CA . LEU A 1 285 ? -10.680 5.511 3.433 1.00 98.81 285 LEU A CA 1
ATOM 2195 C C . LEU A 1 285 ? -10.632 5.714 4.944 1.00 98.81 285 LEU A C 1
ATOM 2197 O O . LEU A 1 285 ? -11.664 5.942 5.578 1.00 98.81 285 LEU A O 1
ATOM 2201 N N . ILE A 1 286 ? -9.440 5.626 5.522 1.00 98.44 286 ILE A N 1
ATOM 2202 C CA . ILE A 1 286 ? -9.259 5.624 6.971 1.00 98.44 286 ILE A CA 1
ATOM 2203 C C . ILE A 1 286 ? -8.497 6.879 7.388 1.00 98.44 286 ILE A C 1
ATOM 2205 O O . ILE A 1 286 ? -7.330 7.064 7.038 1.00 98.44 286 ILE A O 1
ATOM 2209 N N . GLY A 1 287 ? -9.151 7.731 8.177 1.00 96.62 287 GLY A N 1
ATOM 2210 C CA . GLY A 1 287 ? -8.480 8.796 8.912 1.00 96.62 287 GLY A CA 1
ATOM 2211 C C . GLY A 1 287 ? -7.558 8.216 9.986 1.00 96.62 287 GLY A C 1
ATOM 2212 O O . GLY A 1 287 ? -7.985 7.397 10.798 1.00 96.62 287 GLY A O 1
ATOM 2213 N N . SER A 1 288 ? -6.300 8.651 9.984 1.00 93.69 288 SER A N 1
ATOM 2214 C CA . SER A 1 288 ? -5.259 8.219 10.922 1.00 93.69 288 SER A CA 1
ATOM 2215 C C . SER A 1 288 ? -5.624 8.401 12.407 1.00 93.69 288 SER A C 1
ATOM 2217 O O . SER A 1 288 ? -6.411 9.295 12.740 1.00 93.69 288 SER A O 1
ATOM 2219 N N . PRO A 1 289 ? -5.038 7.582 13.306 1.00 94.69 289 PRO A N 1
ATOM 2220 C CA . PRO A 1 289 ? -5.289 7.665 14.740 1.00 94.69 289 PRO A CA 1
ATOM 2221 C C . PRO A 1 289 ? -4.710 8.927 15.386 1.00 94.69 289 PRO A C 1
ATOM 2223 O O . PRO A 1 289 ? -3.914 9.655 14.791 1.00 94.69 289 PRO A O 1
ATOM 2226 N N . SER A 1 290 ? -5.121 9.170 16.632 1.00 93.75 290 SER A N 1
ATOM 2227 C CA . SER A 1 290 ? -4.483 10.159 17.505 1.00 93.75 290 SER A CA 1
ATOM 2228 C C . SER A 1 290 ? -3.048 9.762 17.854 1.00 93.75 290 SER A C 1
ATOM 2230 O O . SER A 1 290 ? -2.668 8.593 17.789 1.00 93.75 290 SER A O 1
ATOM 2232 N N . GLY A 1 291 ? -2.261 10.760 18.232 1.00 93.06 291 GLY A N 1
ATOM 2233 C CA . GLY A 1 291 ? -0.926 10.600 18.772 1.00 93.06 291 GLY A CA 1
ATOM 2234 C C . GLY A 1 291 ? -0.926 10.085 20.207 1.00 93.06 291 GLY A C 1
ATOM 2235 O O . GLY A 1 291 ? -1.957 9.999 20.875 1.00 93.06 291 GLY A O 1
ATOM 2236 N N . ALA A 1 292 ? 0.267 9.771 20.700 1.00 93.62 292 ALA A N 1
ATOM 2237 C CA . ALA A 1 292 ? 0.443 9.282 22.059 1.00 93.62 292 ALA A CA 1
ATOM 2238 C C . ALA A 1 292 ? 0.404 10.407 23.109 1.00 93.62 292 ALA A C 1
ATOM 2240 O O . ALA A 1 292 ? 0.456 11.591 22.758 1.00 93.62 292 ALA A O 1
ATOM 2241 N N . PRO A 1 293 ? 0.364 10.076 24.414 1.00 92.56 293 PRO A N 1
ATOM 2242 C CA . PRO A 1 293 ? 0.440 11.068 25.480 1.00 92.56 293 PRO A CA 1
ATOM 2243 C C . PRO A 1 293 ? 1.679 11.964 25.365 1.00 92.56 293 PRO A C 1
ATOM 2245 O O . PRO A 1 293 ? 2.749 11.520 24.950 1.00 92.56 293 PRO A O 1
ATOM 2248 N N . ALA A 1 294 ? 1.560 13.215 25.824 1.00 90.94 294 ALA A N 1
ATOM 2249 C CA . ALA A 1 294 ? 2.584 14.258 25.676 1.00 90.94 294 ALA A CA 1
ATOM 2250 C C . ALA A 1 294 ? 4.007 13.840 26.105 1.00 90.94 294 ALA A C 1
ATOM 2252 O O . ALA A 1 294 ? 4.985 14.303 25.525 1.00 90.94 294 ALA A O 1
ATOM 2253 N N . ALA A 1 295 ? 4.140 12.938 27.084 1.00 91.38 295 ALA A N 1
ATOM 2254 C CA . ALA A 1 295 ? 5.435 12.437 27.544 1.00 91.38 295 ALA A CA 1
ATOM 2255 C C . ALA A 1 295 ? 6.244 11.715 26.447 1.00 91.38 295 ALA A C 1
ATOM 2257 O O . ALA A 1 295 ? 7.470 11.777 26.465 1.00 91.38 295 ALA A O 1
ATOM 2258 N N . MET A 1 296 ? 5.582 11.074 25.479 1.00 93.12 296 MET A N 1
ATOM 2259 C CA . MET A 1 296 ? 6.244 10.353 24.382 1.00 93.12 296 MET A CA 1
ATOM 2260 C C . MET A 1 296 ? 6.727 11.281 23.256 1.00 93.12 296 MET A C 1
ATOM 2262 O O . MET A 1 296 ? 7.500 10.866 22.396 1.00 93.12 296 MET A O 1
ATOM 2266 N N . TRP A 1 297 ? 6.319 12.552 23.280 1.00 92.94 297 TRP A N 1
ATOM 2267 C CA . TRP A 1 297 ? 6.687 13.562 22.285 1.00 92.94 297 TRP A CA 1
ATOM 2268 C C . TRP A 1 297 ? 7.920 14.387 22.674 1.00 92.94 297 TRP A C 1
ATOM 2270 O O . TRP A 1 297 ? 8.340 15.238 21.896 1.00 92.94 297 TRP A O 1
ATOM 2280 N N . ALA A 1 298 ? 8.515 14.153 23.851 1.00 86.69 298 ALA A N 1
ATOM 2281 C CA . ALA A 1 298 ? 9.545 15.021 24.435 1.00 86.69 298 ALA A CA 1
ATOM 2282 C C . ALA A 1 298 ? 10.767 15.273 23.524 1.00 86.69 298 ALA A C 1
ATOM 2284 O O . ALA A 1 298 ? 11.313 16.375 23.532 1.00 86.69 298 ALA A O 1
ATOM 2285 N N . ASP A 1 299 ? 11.153 14.284 22.713 1.00 86.25 299 ASP A N 1
ATOM 2286 C CA . ASP A 1 299 ? 12.290 14.372 21.783 1.00 86.25 299 ASP A CA 1
ATOM 2287 C C . ASP A 1 299 ? 11.874 14.690 20.334 1.00 86.25 299 ASP A C 1
ATOM 2289 O O . ASP A 1 299 ? 12.705 14.706 19.420 1.00 86.25 299 ASP A O 1
ATOM 2293 N N . GLN A 1 300 ? 10.584 14.941 20.095 1.00 88.06 300 GLN A N 1
ATOM 2294 C CA . GLN A 1 300 ? 10.045 15.200 18.766 1.00 88.06 300 GLN A CA 1
ATOM 2295 C C . GLN A 1 300 ? 10.025 16.696 18.449 1.00 88.06 300 GLN A C 1
ATOM 2297 O O . GLN A 1 300 ? 9.822 17.558 19.299 1.00 88.06 300 GLN A O 1
ATOM 2302 N N . LYS A 1 301 ? 10.193 17.024 17.164 1.00 85.56 301 LYS A N 1
ATOM 2303 C CA . LYS A 1 301 ? 10.087 18.410 16.658 1.00 85.56 301 LYS A CA 1
ATOM 2304 C C . LYS A 1 301 ? 8.643 18.900 16.537 1.00 85.56 301 LYS A C 1
ATOM 2306 O O . LYS A 1 301 ? 8.405 20.014 16.076 1.00 85.56 301 LYS A O 1
ATOM 2311 N N . VAL A 1 302 ? 7.699 18.034 16.869 1.00 86.62 302 VAL A N 1
ATOM 2312 C CA . VAL A 1 302 ? 6.269 18.213 16.695 1.00 86.62 302 VAL A CA 1
ATOM 2313 C C . VAL A 1 302 ? 5.621 18.003 18.053 1.00 86.62 302 VAL A C 1
ATOM 2315 O O . VAL A 1 302 ? 5.943 17.038 18.733 1.00 86.62 302 VAL A O 1
ATOM 2318 N N . ASP A 1 303 ? 4.719 18.900 18.436 1.00 90.31 303 ASP A N 1
ATOM 2319 C CA . ASP A 1 303 ? 3.908 18.729 19.636 1.00 90.31 303 ASP A CA 1
ATOM 2320 C C . ASP A 1 303 ? 2.727 17.778 19.372 1.00 90.31 303 ASP A C 1
ATOM 2322 O O . ASP A 1 303 ? 2.112 17.815 18.298 1.00 90.31 303 ASP A O 1
ATOM 2326 N N . GLY A 1 304 ? 2.406 16.941 20.361 1.00 92.00 304 GLY A N 1
ATOM 2327 C CA . GLY A 1 304 ? 1.338 15.947 20.261 1.00 92.00 304 GLY A CA 1
ATOM 2328 C C . GLY A 1 304 ? -0.055 16.560 20.099 1.00 92.00 304 GLY A C 1
ATOM 2329 O O . GLY A 1 304 ? -0.832 16.084 19.275 1.00 92.00 304 GLY A O 1
ATOM 2330 N N . ALA A 1 305 ? -0.362 17.670 20.779 1.00 92.38 305 ALA A N 1
ATOM 2331 C CA . ALA A 1 305 ? -1.658 18.334 20.622 1.00 92.38 305 ALA A CA 1
ATOM 2332 C C . ALA A 1 305 ? -1.791 18.974 19.231 1.00 92.38 305 ALA A C 1
ATOM 2334 O O . ALA A 1 305 ? -2.864 18.951 18.620 1.00 92.38 305 ALA A O 1
ATOM 2335 N N . ASP A 1 306 ? -0.693 19.508 18.689 1.00 93.38 306 ASP A N 1
ATOM 2336 C CA . ASP A 1 306 ? -0.660 19.971 17.303 1.00 93.38 306 ASP A CA 1
ATOM 2337 C C . ASP A 1 306 ? -0.819 18.824 16.302 1.00 93.38 306 ASP A C 1
ATOM 2339 O O . ASP A 1 306 ? -1.445 19.020 15.256 1.00 93.38 306 ASP A O 1
ATOM 2343 N N . PHE A 1 307 ? -0.234 17.655 16.569 1.00 95.25 307 PHE A N 1
ATOM 2344 C CA . PHE A 1 307 ? -0.426 16.458 15.750 1.00 95.25 307 PHE A CA 1
ATOM 2345 C C . PHE A 1 307 ? -1.891 16.002 15.768 1.00 95.25 307 PHE A C 1
ATOM 2347 O O . PHE A 1 307 ? -2.496 15.881 14.703 1.00 95.25 307 PHE A O 1
ATOM 2354 N N . ASP A 1 308 ? -2.503 15.874 16.944 1.00 94.75 308 ASP A N 1
ATOM 2355 C CA . ASP A 1 308 ? -3.911 15.484 17.094 1.00 94.75 308 ASP A CA 1
ATOM 2356 C C . ASP A 1 308 ? -4.860 16.457 16.401 1.00 94.75 308 ASP A C 1
ATOM 2358 O O . ASP A 1 308 ? -5.790 16.050 15.700 1.00 94.75 308 ASP A O 1
ATOM 2362 N N . ARG A 1 309 ? -4.596 17.763 16.519 1.00 95.44 309 ARG A N 1
ATOM 2363 C CA . ARG A 1 309 ? -5.344 18.792 15.789 1.00 95.44 309 ARG A CA 1
ATOM 2364 C C . ARG A 1 309 ? -5.280 18.563 14.279 1.00 95.44 309 ARG A C 1
ATOM 2366 O O . ARG A 1 309 ? -6.282 18.761 13.593 1.00 95.44 309 ARG A O 1
ATOM 2373 N N . ARG A 1 310 ? -4.129 18.139 13.753 1.00 96.38 310 ARG A N 1
ATOM 2374 C CA . ARG A 1 310 ? -3.962 17.828 12.327 1.00 96.38 310 ARG A CA 1
ATOM 2375 C C . ARG A 1 310 ? -4.636 16.521 11.934 1.00 96.38 310 ARG A C 1
ATOM 2377 O O . ARG A 1 310 ? -5.252 16.499 10.875 1.00 96.38 310 ARG A O 1
ATOM 2384 N N . MET A 1 311 ? -4.604 15.481 12.765 1.00 96.81 311 MET A N 1
ATOM 2385 C CA . MET A 1 311 ? -5.333 14.230 12.500 1.00 96.81 311 MET A CA 1
ATOM 2386 C C . MET A 1 311 ? -6.854 14.435 12.533 1.00 96.81 311 MET A C 1
ATOM 2388 O O . MET A 1 311 ? -7.575 13.886 11.694 1.00 96.81 311 MET A O 1
ATOM 2392 N N . LEU A 1 312 ? -7.344 15.313 13.416 1.00 96.44 312 LEU A N 1
ATOM 2393 C CA . LEU A 1 312 ? -8.733 15.772 13.419 1.00 96.44 312 LEU A CA 1
ATOM 2394 C C . LEU A 1 312 ? -9.081 16.509 12.122 1.00 96.44 312 LEU A C 1
ATOM 2396 O O . LEU A 1 312 ? -10.063 16.167 11.468 1.00 96.44 312 LEU A O 1
ATOM 2400 N N . GLN A 1 313 ? -8.273 17.495 11.728 1.00 97.88 313 GLN A N 1
ATOM 2401 C CA . GLN A 1 313 ? -8.483 18.243 10.485 1.00 97.88 313 GLN A CA 1
ATOM 2402 C C . GLN A 1 313 ? -8.415 17.337 9.248 1.00 97.88 313 GLN A C 1
ATOM 2404 O O . GLN A 1 313 ? -9.226 17.488 8.338 1.00 97.88 313 GLN A O 1
ATOM 2409 N N . HIS A 1 314 ? -7.482 16.386 9.214 1.00 97.75 314 HIS A N 1
ATOM 2410 C CA . HIS A 1 314 ? -7.369 15.388 8.156 1.00 97.75 314 HIS A CA 1
ATOM 2411 C C . HIS A 1 314 ? -8.637 14.530 8.069 1.00 97.75 314 HIS A C 1
ATOM 2413 O O . HIS A 1 314 ? -9.244 14.452 7.002 1.00 97.75 314 HIS A O 1
ATOM 2419 N N . SER A 1 315 ? -9.095 13.974 9.195 1.00 96.81 315 SER A N 1
ATOM 2420 C CA . SER A 1 315 ? -10.328 13.181 9.248 1.00 96.81 315 SER A CA 1
ATOM 2421 C C . SER A 1 315 ? -11.539 14.000 8.794 1.00 96.81 315 SER A C 1
ATOM 2423 O O . SER A 1 315 ? -12.296 13.553 7.938 1.00 96.81 315 SER A O 1
ATOM 2425 N N . GLN A 1 316 ? -11.695 15.236 9.279 1.00 97.44 316 GLN A N 1
ATOM 2426 C CA . GLN A 1 316 ? -12.775 16.137 8.853 1.00 97.44 316 GLN A CA 1
ATOM 2427 C C . GLN A 1 316 ? -12.760 16.401 7.344 1.00 97.44 316 GLN A C 1
ATOM 2429 O O . GLN A 1 316 ? -13.818 16.454 6.719 1.00 97.44 316 GLN A O 1
ATOM 2434 N N . ARG A 1 317 ? -11.573 16.562 6.751 1.00 98.31 317 ARG A N 1
ATOM 2435 C CA . ARG A 1 317 ? -11.423 16.774 5.309 1.00 98.31 317 ARG A CA 1
ATOM 2436 C C . ARG A 1 317 ? -11.718 15.510 4.501 1.00 98.31 317 ARG A C 1
ATOM 2438 O O . ARG A 1 317 ? -12.339 15.628 3.448 1.00 98.31 317 ARG A O 1
ATOM 2445 N N . LEU A 1 318 ? -11.349 14.325 4.996 1.00 98.00 318 LEU A N 1
ATOM 2446 C CA . LEU A 1 318 ? -11.747 13.046 4.396 1.00 98.00 318 LEU A CA 1
ATOM 2447 C C . LEU A 1 318 ? -13.269 12.874 4.409 1.00 98.00 318 LEU A C 1
ATOM 2449 O O . LEU A 1 318 ? -13.851 12.664 3.348 1.00 98.00 318 LEU A O 1
ATOM 2453 N N . TYR A 1 319 ? -13.918 13.041 5.566 1.00 96.94 319 TYR A N 1
ATOM 2454 C CA . TYR A 1 319 ? -15.381 12.984 5.670 1.00 96.94 319 TYR A CA 1
ATOM 2455 C C . TYR A 1 319 ? -16.041 14.014 4.746 1.00 96.94 319 TYR A C 1
ATOM 2457 O O . TYR A 1 319 ? -16.894 13.666 3.938 1.00 96.94 319 TYR A O 1
ATOM 2465 N N . GLY A 1 320 ? -15.593 15.271 4.778 1.00 97.50 320 GLY A N 1
ATOM 2466 C CA . GLY A 1 320 ? -16.156 16.323 3.930 1.00 97.50 320 GLY A CA 1
ATOM 2467 C C . GLY A 1 320 ? -16.007 16.073 2.424 1.00 97.50 320 GLY A C 1
ATOM 2468 O O . GLY A 1 320 ? -16.813 16.583 1.649 1.00 97.50 320 GLY A O 1
ATOM 2469 N N . ALA A 1 321 ? -14.996 15.309 2.002 1.00 98.12 321 ALA A N 1
ATOM 2470 C CA . ALA A 1 321 ? -14.749 15.001 0.596 1.00 98.12 321 ALA A CA 1
ATOM 2471 C C . ALA A 1 321 ? -15.404 13.695 0.121 1.00 98.12 321 ALA A C 1
ATOM 2473 O O . ALA A 1 321 ? -15.798 13.622 -1.042 1.00 98.12 321 ALA A O 1
ATOM 2474 N N . PHE A 1 322 ? -15.500 12.679 0.984 1.00 98.00 322 PHE A N 1
ATOM 2475 C CA . PHE A 1 322 ? -15.829 11.309 0.576 1.00 98.00 322 PHE A CA 1
ATOM 2476 C C . PHE A 1 322 ? -16.988 10.671 1.355 1.00 98.00 322 PHE A C 1
ATOM 2478 O O . PHE A 1 322 ? -17.507 9.653 0.913 1.00 98.00 322 PHE A O 1
ATOM 2485 N N . ASP A 1 323 ? -17.459 11.255 2.459 1.00 95.38 323 ASP A N 1
ATOM 2486 C CA . ASP A 1 323 ? -18.672 10.791 3.150 1.00 95.38 323 ASP A CA 1
ATOM 2487 C C . ASP A 1 323 ? -19.912 11.476 2.562 1.00 95.38 323 ASP A C 1
ATOM 2489 O O . ASP A 1 323 ? -20.541 12.359 3.146 1.00 95.38 323 ASP A O 1
ATOM 2493 N N . THR A 1 324 ? -20.209 11.114 1.315 1.00 95.38 324 THR A N 1
ATOM 2494 C CA . THR A 1 324 ? -21.347 11.640 0.555 1.00 95.38 324 THR A CA 1
ATOM 2495 C C . THR A 1 324 ? -22.228 10.494 0.057 1.00 95.38 324 THR A C 1
ATOM 2497 O O . THR A 1 324 ? -21.722 9.391 -0.165 1.00 95.38 324 THR A O 1
ATOM 2500 N N . PRO A 1 325 ? -23.533 10.726 -0.197 1.00 95.25 325 PRO A N 1
ATOM 2501 C CA . PRO A 1 325 ? -24.400 9.697 -0.772 1.00 95.25 325 PRO A CA 1
ATOM 2502 C C . PRO A 1 325 ? -23.881 9.131 -2.100 1.00 95.25 325 PRO A C 1
ATOM 2504 O O . PRO A 1 325 ? -24.067 7.950 -2.370 1.00 95.25 325 PRO A O 1
ATOM 2507 N N . GLU A 1 326 ? -23.221 9.956 -2.918 1.00 97.19 326 GLU A N 1
ATOM 2508 C CA . GLU A 1 326 ? -22.629 9.530 -4.189 1.00 97.19 326 GLU A CA 1
ATOM 2509 C C . GLU A 1 326 ? -21.428 8.607 -3.975 1.00 97.19 326 GLU A C 1
ATOM 2511 O O . GLU A 1 326 ? -21.341 7.554 -4.601 1.00 97.19 326 GLU A O 1
ATOM 2516 N N . CYS A 1 327 ? -20.522 8.956 -3.061 1.00 97.25 327 CYS A N 1
ATOM 2517 C CA . CYS A 1 327 ? -19.392 8.094 -2.716 1.00 97.25 327 CYS A CA 1
ATOM 2518 C C . CYS A 1 327 ? -19.868 6.764 -2.118 1.00 97.25 327 CYS A C 1
ATOM 2520 O O . CYS A 1 327 ? -19.422 5.708 -2.563 1.00 97.25 327 CYS A O 1
ATOM 2522 N N . LEU A 1 328 ? -20.843 6.803 -1.203 1.00 92.69 328 LEU A N 1
ATOM 2523 C CA . LEU A 1 328 ? -21.437 5.603 -0.614 1.00 92.69 328 LEU A CA 1
ATOM 2524 C C . LEU A 1 328 ? -22.104 4.709 -1.671 1.00 92.69 328 LEU A C 1
ATOM 2526 O O . LEU A 1 328 ? -21.914 3.495 -1.658 1.00 92.69 328 LEU A O 1
ATOM 2530 N N . ALA A 1 329 ? -22.855 5.297 -2.609 1.00 93.50 329 ALA A N 1
ATOM 2531 C CA . ALA A 1 329 ? -23.478 4.564 -3.714 1.00 93.50 329 ALA A CA 1
ATOM 2532 C C . ALA A 1 329 ? -22.444 3.915 -4.650 1.00 93.50 329 ALA A C 1
ATOM 2534 O O . ALA A 1 329 ? -22.733 2.888 -5.255 1.00 93.50 329 ALA A O 1
ATOM 2535 N N . ASN A 1 330 ? -21.239 4.483 -4.724 1.00 94.00 330 ASN A N 1
ATOM 2536 C CA . ASN A 1 330 ? -20.099 3.944 -5.464 1.00 94.00 330 ASN A CA 1
ATOM 2537 C C . ASN A 1 330 ? -19.161 3.091 -4.585 1.00 94.00 330 ASN A C 1
ATOM 2539 O O . ASN A 1 330 ? -18.005 2.886 -4.950 1.00 94.00 330 ASN A O 1
ATOM 2543 N N . GLY A 1 331 ? -19.612 2.624 -3.414 1.00 95.81 331 GLY A N 1
ATOM 2544 C CA . GLY A 1 331 ? -18.837 1.731 -2.546 1.00 95.81 331 GLY A CA 1
ATOM 2545 C C . GLY A 1 331 ? -17.574 2.362 -1.952 1.00 95.81 331 GLY A C 1
ATOM 2546 O O . GLY A 1 331 ? -16.596 1.655 -1.711 1.00 95.81 331 GLY A O 1
ATOM 2547 N N . ILE A 1 332 ? -17.547 3.684 -1.770 1.00 98.31 332 ILE A N 1
ATOM 2548 C CA . ILE A 1 332 ? -16.500 4.395 -1.027 1.00 98.31 332 ILE A CA 1
ATOM 2549 C C . ILE A 1 332 ? -17.031 4.688 0.375 1.00 98.31 332 ILE A C 1
ATOM 2551 O O . ILE A 1 332 ? -18.067 5.330 0.542 1.00 98.31 332 ILE A O 1
ATOM 2555 N N . HIS A 1 333 ? -16.296 4.227 1.380 1.00 96.88 333 HIS A N 1
ATOM 2556 C CA . HIS A 1 333 ? -16.613 4.384 2.793 1.00 96.88 333 HIS A CA 1
ATOM 2557 C C . HIS A 1 333 ? -15.517 5.193 3.477 1.00 96.88 333 HIS A C 1
ATOM 2559 O O . HIS A 1 333 ? -14.347 5.080 3.116 1.00 96.88 333 HIS A O 1
ATOM 2565 N N . VAL A 1 334 ? -15.882 5.982 4.486 1.00 96.38 334 VAL A N 1
ATOM 2566 C CA . VAL A 1 334 ? -14.924 6.744 5.291 1.00 96.38 334 VAL A CA 1
ATOM 2567 C C . VAL A 1 334 ? -15.096 6.378 6.755 1.00 96.38 334 VAL A C 1
ATOM 2569 O O . VAL A 1 334 ? -16.193 6.479 7.305 1.00 96.38 334 VAL A O 1
ATOM 2572 N N . ILE A 1 335 ? -14.001 5.981 7.393 1.00 95.69 335 ILE A N 1
ATOM 2573 C CA . ILE A 1 335 ? -13.916 5.803 8.844 1.00 95.69 335 ILE A CA 1
ATOM 2574 C C . ILE A 1 335 ? -12.742 6.619 9.388 1.00 95.69 335 ILE A C 1
ATOM 2576 O O . ILE A 1 335 ? -11.931 7.163 8.635 1.00 95.69 335 ILE A O 1
ATOM 2580 N N . SER A 1 336 ? -12.625 6.709 10.707 1.00 94.50 336 SER A N 1
ATOM 2581 C CA . SER A 1 336 ? -11.492 7.355 11.358 1.00 94.50 336 SER A CA 1
ATOM 2582 C C . SER A 1 336 ? -11.106 6.588 12.610 1.00 94.50 336 SER A C 1
ATOM 2584 O O . SER A 1 336 ? -11.972 6.181 13.382 1.00 94.50 336 SER A O 1
ATOM 2586 N N . PHE A 1 337 ? -9.802 6.431 12.818 1.00 95.75 337 PHE A N 1
ATOM 2587 C CA . PHE A 1 337 ? -9.236 5.911 14.059 1.00 95.75 337 PHE A CA 1
ATOM 2588 C C . PHE A 1 337 ? -8.869 7.018 15.056 1.00 95.75 337 PHE A C 1
ATOM 2590 O O . PHE A 1 337 ? -8.230 6.755 16.078 1.00 95.75 337 PHE A O 1
ATOM 2597 N N . LEU A 1 338 ? -9.264 8.267 14.791 1.00 92.94 338 LEU A N 1
ATOM 2598 C CA . LEU A 1 338 ? -9.041 9.381 15.705 1.00 92.94 338 LEU A CA 1
ATOM 2599 C C . LEU A 1 338 ? -9.667 9.086 17.077 1.00 92.94 338 LEU A C 1
ATOM 2601 O O . LEU A 1 338 ? -10.863 8.819 17.178 1.00 92.94 338 LEU A O 1
ATOM 2605 N N . GLY A 1 339 ? -8.858 9.151 18.135 1.00 88.62 339 GLY A N 1
ATOM 2606 C CA . GLY A 1 339 ? -9.285 8.853 19.505 1.00 88.62 339 GLY A CA 1
ATOM 2607 C C . GLY A 1 339 ? -9.673 7.393 19.774 1.00 88.62 339 GLY A C 1
ATOM 2608 O O . GLY A 1 339 ? -10.197 7.113 20.850 1.00 88.62 339 GLY A O 1
ATOM 2609 N N . VAL A 1 340 ? -9.443 6.472 18.831 1.00 92.75 340 VAL A N 1
ATOM 2610 C CA . VAL A 1 340 ? -9.754 5.042 19.007 1.00 92.75 340 VAL A CA 1
ATOM 2611 C C . VAL A 1 340 ? -8.716 4.350 19.885 1.00 92.75 340 VAL A C 1
ATOM 2613 O O . VAL A 1 340 ? -9.078 3.541 20.737 1.00 92.75 340 VAL A O 1
ATOM 2616 N N . VAL A 1 341 ? -7.438 4.689 19.701 1.00 92.94 341 VAL A N 1
ATOM 2617 C CA . VAL A 1 341 ? -6.337 4.097 20.466 1.00 92.94 341 VAL A CA 1
ATOM 2618 C C . VAL A 1 341 ? -6.149 4.862 21.771 1.00 92.94 341 VAL A C 1
ATOM 2620 O O . VAL A 1 341 ? -5.981 6.084 21.773 1.00 92.94 341 VAL A O 1
ATOM 2623 N N . SER A 1 342 ? -6.192 4.155 22.899 1.00 91.25 342 SER A N 1
ATOM 2624 C CA . SER A 1 342 ? -5.925 4.758 24.204 1.00 91.25 342 SER A CA 1
ATOM 2625 C C . SER A 1 342 ? -4.448 5.100 24.349 1.00 91.25 342 SER A C 1
ATOM 2627 O O . SER A 1 342 ? -3.595 4.326 23.927 1.00 91.25 342 SER A O 1
ATOM 2629 N N . GLY A 1 343 ? -4.139 6.198 25.042 1.00 89.56 343 GLY A N 1
ATOM 2630 C CA . GLY A 1 343 ? -2.755 6.631 25.244 1.00 89.56 343 GLY A CA 1
ATOM 2631 C C . GLY A 1 343 ? -1.845 5.615 25.948 1.00 89.56 343 GLY A C 1
ATOM 2632 O O . GLY A 1 343 ? -0.639 5.655 25.731 1.00 89.56 343 GLY A O 1
ATOM 2633 N N . ASP A 1 344 ? -2.411 4.699 26.740 1.00 91.12 344 ASP A N 1
ATOM 2634 C CA . ASP A 1 344 ? -1.671 3.611 27.400 1.00 91.12 344 ASP A CA 1
ATOM 2635 C C . ASP A 1 344 ? -1.267 2.480 26.439 1.00 91.12 344 ASP A C 1
ATOM 2637 O O . ASP A 1 344 ? -0.397 1.689 26.776 1.00 91.12 344 ASP A O 1
ATOM 2641 N N . ASN A 1 345 ? -1.866 2.427 25.244 1.00 94.50 345 ASN A N 1
ATOM 2642 C CA . ASN A 1 345 ? -1.642 1.391 24.231 1.00 94.50 345 ASN A CA 1
ATOM 2643 C C . ASN A 1 345 ? -0.901 1.964 23.011 1.00 94.50 345 ASN A C 1
ATOM 2645 O O . ASN A 1 345 ? -1.193 1.618 21.863 1.00 94.50 345 ASN A O 1
ATOM 2649 N N . MET A 1 346 ? 0.021 2.894 23.255 1.00 95.00 346 MET A N 1
ATOM 2650 C CA . MET A 1 346 ? 0.884 3.498 22.242 1.00 95.00 346 MET A CA 1
ATOM 2651 C C . MET A 1 346 ? 2.317 3.015 22.463 1.00 95.00 346 MET A C 1
ATOM 2653 O O . MET A 1 346 ? 2.864 3.182 23.551 1.00 95.00 346 MET A O 1
ATOM 2657 N N . ALA A 1 347 ? 2.937 2.440 21.433 1.00 94.00 347 ALA A N 1
ATOM 2658 C CA . ALA A 1 347 ? 4.325 1.973 21.486 1.00 94.00 347 ALA A CA 1
ATOM 2659 C C . ALA A 1 347 ? 5.329 3.128 21.382 1.00 94.00 347 ALA A C 1
ATOM 2661 O O . ALA A 1 347 ? 6.423 3.072 21.945 1.00 94.00 347 ALA A O 1
ATOM 2662 N N . ASP A 1 348 ? 4.969 4.172 20.641 1.00 93.56 348 ASP A N 1
ATOM 2663 C CA . ASP A 1 348 ? 5.711 5.423 20.577 1.00 93.56 348 ASP A CA 1
ATOM 2664 C C . ASP A 1 348 ? 4.763 6.598 20.297 1.00 93.56 348 ASP A C 1
ATOM 2666 O O . ASP A 1 348 ? 3.546 6.458 20.368 1.00 93.56 348 ASP A O 1
ATOM 2670 N N . TYR A 1 349 ? 5.321 7.768 19.980 1.00 92.19 349 TYR A N 1
ATOM 2671 C CA . TYR A 1 349 ? 4.574 9.007 19.772 1.00 92.19 349 TYR A CA 1
ATOM 2672 C C . TYR A 1 349 ? 3.458 8.929 18.707 1.00 92.19 349 TYR A C 1
ATOM 2674 O O . TYR A 1 349 ? 2.502 9.698 18.806 1.00 92.19 349 TYR A O 1
ATOM 2682 N N . VAL A 1 350 ? 3.527 8.015 17.728 1.00 93.50 350 VAL A N 1
ATOM 2683 C CA . VAL A 1 350 ? 2.517 7.870 16.652 1.00 93.50 350 VAL A CA 1
ATOM 2684 C C . VAL A 1 350 ? 2.059 6.435 16.389 1.00 93.50 350 VAL A C 1
ATOM 2686 O O . VAL A 1 350 ? 1.037 6.253 15.728 1.00 93.50 350 VAL A O 1
ATOM 2689 N N . HIS A 1 351 ? 2.776 5.418 16.867 1.00 95.31 351 HIS A N 1
ATOM 2690 C CA . HIS A 1 351 ? 2.439 4.020 16.612 1.00 95.31 351 HIS A CA 1
ATOM 2691 C C . HIS A 1 351 ? 1.639 3.410 17.770 1.00 95.31 351 HIS A C 1
ATOM 2693 O O . HIS A 1 351 ? 2.124 3.400 18.905 1.00 95.31 351 HIS A O 1
ATOM 2699 N N . PRO A 1 352 ? 0.456 2.837 17.489 1.00 95.69 352 PRO A N 1
ATOM 2700 C CA . PRO A 1 352 ? -0.237 1.954 18.421 1.00 95.69 352 PRO A CA 1
ATOM 2701 C C . PRO A 1 352 ? 0.637 0.754 18.805 1.00 95.69 352 PRO A C 1
ATOM 2703 O O . PRO A 1 352 ? 1.408 0.246 17.988 1.00 95.69 352 PRO A O 1
ATOM 2706 N N . GLU A 1 353 ? 0.519 0.297 20.047 1.00 94.31 353 GLU A N 1
ATOM 2707 C CA . GLU A 1 353 ? 1.193 -0.912 20.519 1.00 94.31 353 GLU A CA 1
ATOM 2708 C C . GLU A 1 353 ? 0.564 -2.172 19.914 1.00 94.31 353 GLU A C 1
ATOM 2710 O O . GLU A 1 353 ? -0.644 -2.232 19.664 1.00 94.31 353 GLU A O 1
ATOM 2715 N N . VAL A 1 354 ? 1.398 -3.177 19.644 1.00 88.88 354 VAL A N 1
ATOM 2716 C CA . VAL A 1 354 ? 0.971 -4.472 19.111 1.00 88.88 354 VAL A CA 1
ATOM 2717 C C . VAL A 1 354 ? 0.983 -5.511 20.242 1.00 88.88 354 VAL A C 1
ATOM 2719 O O . VAL A 1 354 ? 2.059 -5.726 20.804 1.00 88.88 354 VAL A O 1
ATOM 2722 N N . PRO A 1 355 ? -0.124 -6.243 20.488 1.00 88.31 355 PRO A N 1
ATOM 2723 C CA . PRO A 1 355 ? -1.407 -6.164 19.776 1.00 88.31 355 PRO A CA 1
ATOM 2724 C C . PRO A 1 355 ? -2.391 -5.104 20.308 1.00 88.31 355 PRO A C 1
ATOM 2726 O O . PRO A 1 355 ? -3.304 -4.722 19.581 1.00 88.31 355 PRO A O 1
ATOM 2729 N N . GLU A 1 356 ? -2.239 -4.608 21.536 1.00 90.19 356 GLU A N 1
ATOM 2730 C CA . GLU A 1 356 ? -3.322 -3.972 22.304 1.00 90.19 356 GLU A CA 1
ATOM 2731 C C . GLU A 1 356 ? -3.910 -2.705 21.661 1.00 90.19 356 GLU A C 1
ATOM 2733 O O . GLU A 1 356 ? -5.124 -2.488 21.708 1.00 90.19 356 GLU A O 1
ATOM 2738 N N . GLY A 1 357 ? -3.078 -1.850 21.065 1.00 90.62 357 GLY A N 1
ATOM 2739 C CA . GLY A 1 357 ? -3.536 -0.645 20.369 1.00 90.62 357 GLY A CA 1
ATOM 2740 C C . GLY A 1 357 ? -4.197 -0.971 19.030 1.00 90.62 357 GLY A C 1
ATOM 2741 O O . GLY A 1 357 ? -5.209 -0.377 18.658 1.00 90.62 357 GLY A O 1
ATOM 2742 N N . HIS A 1 358 ? -3.678 -1.974 18.328 1.00 93.06 358 HIS A N 1
ATOM 2743 C CA . HIS A 1 358 ? -4.259 -2.469 17.081 1.00 93.06 358 HIS A CA 1
ATOM 2744 C C . HIS A 1 358 ? -5.610 -3.170 17.287 1.00 93.06 358 HIS A C 1
ATOM 2746 O O . HIS A 1 358 ? -6.525 -2.977 16.483 1.00 93.06 358 HIS A O 1
ATOM 2752 N N . ASP A 1 359 ? -5.774 -3.909 18.382 1.00 88.25 359 ASP A N 1
ATOM 2753 C CA . ASP A 1 359 ? -7.036 -4.556 18.757 1.00 88.25 359 ASP A CA 1
ATOM 2754 C C . ASP A 1 359 ? -8.142 -3.536 19.079 1.00 88.25 359 ASP A C 1
ATOM 2756 O O . ASP A 1 359 ? -9.324 -3.835 18.923 1.00 88.25 359 ASP A O 1
ATOM 2760 N N . GLN A 1 360 ? -7.793 -2.306 19.480 1.00 89.69 360 GLN A N 1
ATOM 2761 C CA . GLN A 1 360 ? -8.768 -1.215 19.629 1.00 89.69 360 GLN A CA 1
ATOM 2762 C C . GLN A 1 360 ? -9.249 -0.678 18.276 1.00 89.69 360 GLN A C 1
ATOM 2764 O O . GLN A 1 360 ? -10.404 -0.268 18.154 1.00 89.69 360 GLN A O 1
ATOM 2769 N N . MET A 1 361 ? -8.387 -0.698 17.258 1.00 94.12 361 MET A N 1
ATOM 2770 C CA . MET A 1 361 ? -8.712 -0.257 15.898 1.00 94.12 361 MET A CA 1
ATOM 2771 C C . MET A 1 361 ? -9.526 -1.303 15.132 1.00 94.12 361 MET A C 1
ATOM 2773 O O . MET A 1 361 ? -10.421 -0.943 14.373 1.00 94.12 361 MET A O 1
ATOM 2777 N N . GLY A 1 362 ? -9.238 -2.589 15.344 1.00 90.19 362 GLY A N 1
ATOM 2778 C CA . GLY A 1 362 ? -9.855 -3.701 14.621 1.00 90.19 362 GLY A CA 1
ATOM 2779 C C . GLY A 1 362 ? -11.391 -3.661 14.556 1.00 90.19 362 GLY A C 1
ATOM 2780 O O . GLY A 1 362 ? -11.917 -3.734 13.460 1.00 90.19 362 GLY A O 1
ATOM 2781 N N . PRO A 1 363 ? -12.138 -3.481 15.663 1.00 86.75 363 PRO A N 1
ATOM 2782 C CA . PRO A 1 363 ? -13.606 -3.427 15.643 1.00 86.75 363 PRO A CA 1
ATOM 2783 C C . PRO A 1 363 ? -14.225 -2.288 14.820 1.00 86.75 363 PRO A C 1
ATOM 2785 O O . PRO A 1 363 ? -15.422 -2.333 14.535 1.00 86.75 363 PRO A O 1
ATOM 2788 N N . TRP A 1 364 ? -13.457 -1.235 14.527 1.00 87.31 364 TRP A N 1
ATOM 2789 C CA . TRP A 1 364 ? -13.909 -0.098 13.721 1.00 87.31 364 TRP A CA 1
ATOM 2790 C C . TRP A 1 364 ? -13.745 -0.335 12.218 1.00 87.31 364 TRP A C 1
ATOM 2792 O O . TRP A 1 364 ? -14.442 0.312 11.435 1.00 87.31 364 TRP A O 1
ATOM 2802 N N . LEU A 1 365 ? -12.815 -1.216 11.835 1.00 89.88 365 LEU A N 1
ATOM 2803 C CA . LEU A 1 365 ? -12.630 -1.691 10.466 1.00 89.88 365 LEU A CA 1
ATOM 2804 C C . LEU A 1 365 ? -13.599 -2.841 10.172 1.00 89.88 365 LEU A C 1
ATOM 2806 O O . LEU A 1 365 ? -14.179 -2.823 9.063 1.00 89.88 365 LEU A O 1
#

Solvent-accessible surface area (backbone atoms only — not comparable to full-atom values): 19647 Å² total; per-residue (Å²): 113,48,78,50,74,53,68,100,61,96,79,62,58,79,55,102,86,56,79,60,83,82,81,92,64,59,45,81,42,67,47,36,46,34,37,19,43,91,84,69,50,74,75,47,72,53,74,45,83,44,76,43,69,63,51,43,94,73,46,85,44,24,37,28,43,36,28,17,45,68,44,46,69,32,53,26,56,43,41,27,34,40,60,56,49,26,27,39,41,30,40,63,34,26,87,67,80,59,63,54,15,19,47,33,37,68,87,41,31,66,64,40,51,74,67,38,63,69,41,65,62,82,44,55,28,78,32,56,40,51,58,97,56,57,29,70,31,52,75,44,50,15,46,37,40,18,48,32,67,39,99,74,28,74,46,89,74,33,49,26,34,52,30,53,45,34,70,54,29,89,70,80,71,61,50,44,41,91,70,16,45,62,74,78,74,50,62,69,28,28,40,28,34,42,89,47,58,87,80,47,18,38,28,33,25,74,68,86,52,76,39,66,36,84,73,66,69,58,73,40,73,32,43,46,35,32,50,54,47,46,25,63,53,38,74,76,50,73,63,56,29,38,37,42,42,54,51,58,64,61,35,58,90,56,78,49,74,66,60,46,52,53,49,49,55,53,48,53,50,52,51,49,24,42,35,74,58,42,72,70,50,36,36,36,41,33,23,35,54,45,46,25,50,65,81,58,27,74,89,50,100,48,57,38,70,63,45,32,53,40,33,51,51,50,31,51,51,48,40,75,73,40,64,40,75,67,35,46,76,58,33,33,44,64,52,63,35,57,74,48,50,54,56,91,29,37,69,42,42,70,42,62,20,87,61,69,14,24,57,49,43,8,86,79,102

Mean predicted aligned error: 8.32 Å

Secondary structure (DSSP, 8-state):
-EEEEE-SSS--EEETTEEE---SS-EEEEEEEEEE-TTS-EEEEEEEEEEE----TT---EEEEEESHHHHH-HHHIIIIIIIS--EE-SSB-SSSSSS-BEE-TT--HHHHHH--S-SSS---TTEEETTS-GGGEEEEHHHHHHHHSS----TTTTT-TTGGGTS-SSS--SB-TTS-BSSPPTT-EEE-TTS-GGG-EEEE-SSSEEE-SSPPPEEE-HHHHHHHTTTTTTT---SEEEEE--TTTTSS---HHHHHHHHHHHHHHHHHHHHH-SS--EEEEEPPPPPPGGGGTT-SS-HHHHHHHHHHHHHHHHHHH-SHHHHHTTEEEEE-TTTS-GGGBSSSSPBPTTHHHHHHGGG-

Organism: Mycolicibacterium vanbaalenii (NCBI:txid110539)